Protein AF-A0A7S2VZH7-F1 (afdb_monomer_lite)

Secondary structure (DSSP, 8-state):
----------SSS-S-----TTTTHHHHTT----TTSTTT----S------SS----TTEEEE-TTS-HHHHHHHHHTTS--EEEEEEE-TTS-EEEEEEEGGGG----EEEEE-SEEEET--EE--TTEEEEE-SSSGGGEEEES-SSSEEB--S-TT-EETTEE-B-TT--S-EEEEEEE--SEEEB---TT--EEEEEESSEEE-SSTT-BB---EEEEEEESS-EE-TTBSEEEEEEEEE---S------SSEEEEES-BS---TTTT--STT--EEEEES--SEE-PPPEEEEPP-SSTTSPP-EEEE-PPPEE-------S-------------------

Foldseek 3Di:
DDDDDDDPDDPPPPPDDDDPPPPVVVVVVPPPDDPVCVVPPDPPDPPPPADFVHPDDPQEAEDEQPDDLVVLQVSCVVQAFDWDWDWDQDPVRDTDIWTDGPLLPDPRAHEYEYEFDEREAADDEFAANYEYEYQAPAQDRYEYDHYQAHYEHAARGQCDQDPNFGGAQASAAHYEYERHEYAHQEHYQQHAPHYEYERYEYCEEYENHHRQHAYADDEYECYEHQYYYACRNHQEYEYENYEDNDPDQDQRAYHAYYEYYLYHPDHPNQRNDPDVPGYHYHYHNDDQKDFDDWDKHWDDDPDPPDDTGIDTDGADMDGDDPDPPDDDDDDDDDDPPPPDPDPDGD

Radius of gyration: 23.12 Å; chains: 1; bounding box: 67×58×71 Å

Organism: NCBI:txid49252

Sequence (346 aa):
MTIIVSRIEVFIIYFCWIPLFSLLLRHVRSMILEEDEIGKMKSVVPVIEEPNPPIWPDNVLLFRPDDEPKDILERIKVTEDEKYEYRDIDHNNEMKWGYNSNRHFTKDRYALLFAPGEYDGLDFEVGYYVQLSGLGVRADDVVFTAHSRGPFVEALNKREVVGGRPGLSLDTFWRIAENFKTEADEFLWAVSQAAPLRRVHVAKDLILHDAGAFASGGVLANAIVEGNVQFGSQQQYLSRNVNFLQKKKGIFLGAWSNVFVGCINNPNPSDGIIIAGGPSVTIDSSPQMVVEKPFVVLKEQILASDPTKFELHVPKPRIKNNKKENGNDSTTTTSTTATNSTIGPD

pLDDT: mean 76.78, std 24.43, range [22.69, 98.81]

Structure (mmCIF, N/CA/C/O backbone):
data_AF-A0A7S2VZH7-F1
#
_entry.id   AF-A0A7S2VZH7-F1
#
loop_
_atom_site.group_PDB
_atom_site.id
_atom_site.type_symbol
_atom_site.label_atom_id
_atom_site.label_alt_id
_atom_site.label_comp_id
_atom_site.label_asym_id
_atom_site.label_entity_id
_atom_site.label_seq_id
_atom_site.pdbx_PDB_ins_code
_atom_site.Cartn_x
_atom_site.Cartn_y
_atom_site.Cartn_z
_atom_site.occupancy
_atom_site.B_iso_or_equiv
_atom_site.auth_seq_id
_atom_site.auth_comp_id
_atom_site.auth_asym_id
_atom_site.auth_atom_id
_atom_site.pdbx_PDB_model_num
ATOM 1 N N . MET A 1 1 ? 14.021 -16.762 45.595 1.00 31.23 1 MET A N 1
ATOM 2 C CA . MET A 1 1 ? 14.873 -16.235 44.513 1.00 31.23 1 MET A CA 1
ATOM 3 C C . MET A 1 1 ? 13.953 -15.918 43.352 1.00 31.23 1 MET A C 1
ATOM 5 O O . MET A 1 1 ? 13.414 -16.822 42.732 1.00 31.23 1 MET A O 1
ATOM 9 N N . THR A 1 2 ? 13.639 -14.637 43.222 1.00 23.58 2 THR A N 1
ATOM 10 C CA . THR A 1 2 ? 12.669 -14.046 42.299 1.00 23.58 2 THR A CA 1
ATOM 11 C C . THR A 1 2 ? 13.141 -14.221 40.856 1.00 23.58 2 THR A C 1
ATOM 13 O O . THR A 1 2 ? 14.253 -13.805 40.545 1.00 23.58 2 THR A O 1
ATOM 16 N N . ILE A 1 3 ? 12.319 -14.805 39.981 1.00 25.30 3 ILE A N 1
ATOM 17 C CA . ILE A 1 3 ? 12.493 -14.689 38.527 1.00 25.30 3 ILE A CA 1
ATOM 18 C C . ILE A 1 3 ? 11.349 -13.818 38.022 1.00 25.30 3 ILE A C 1
ATOM 20 O O . ILE A 1 3 ? 10.175 -14.158 38.136 1.00 25.30 3 ILE A O 1
ATOM 24 N N . ILE A 1 4 ? 11.751 -12.637 37.574 1.00 25.16 4 ILE A N 1
ATOM 25 C CA . ILE A 1 4 ? 10.929 -11.542 37.085 1.00 25.16 4 ILE A CA 1
ATOM 26 C C . ILE A 1 4 ? 10.405 -11.880 35.686 1.00 25.16 4 ILE A C 1
ATOM 28 O O . ILE A 1 4 ? 11.143 -12.352 34.824 1.00 25.16 4 ILE A O 1
ATOM 32 N N . VAL A 1 5 ? 9.119 -11.594 35.498 1.00 33.91 5 VAL A N 1
ATOM 33 C CA . VAL A 1 5 ? 8.388 -11.520 34.231 1.00 33.91 5 VAL A CA 1
ATOM 34 C C . VAL A 1 5 ? 9.047 -10.492 33.308 1.00 33.91 5 VAL A C 1
ATOM 36 O O . VAL A 1 5 ? 9.158 -9.331 33.689 1.00 33.91 5 VAL A O 1
ATOM 39 N N . SER A 1 6 ? 9.417 -10.870 32.081 1.00 24.19 6 SER A N 1
ATOM 40 C CA . SER A 1 6 ? 9.448 -9.922 30.959 1.00 24.19 6 SER A CA 1
ATOM 41 C C . SER A 1 6 ? 9.485 -10.639 29.606 1.00 24.19 6 SER A C 1
ATOM 43 O O . SER A 1 6 ? 10.259 -11.582 29.451 1.00 24.19 6 SER A O 1
ATOM 45 N N . ARG A 1 7 ? 8.741 -10.072 28.643 1.00 29.09 7 ARG A N 1
ATOM 46 C CA . ARG A 1 7 ? 8.862 -10.188 27.174 1.00 29.09 7 ARG A CA 1
ATOM 47 C C . ARG A 1 7 ? 7.964 -11.202 26.462 1.00 29.09 7 ARG A C 1
ATOM 49 O O . ARG A 1 7 ? 8.390 -12.272 26.048 1.00 29.09 7 ARG A O 1
ATOM 56 N N . ILE A 1 8 ? 6.739 -10.747 26.198 1.00 28.94 8 ILE A N 1
ATOM 57 C CA . ILE A 1 8 ? 6.132 -10.908 24.874 1.00 28.94 8 ILE A CA 1
ATOM 58 C C . ILE A 1 8 ? 6.890 -9.936 23.964 1.00 28.94 8 ILE A C 1
ATOM 60 O O . ILE A 1 8 ? 6.729 -8.720 24.060 1.00 28.94 8 ILE A O 1
ATOM 64 N N . GLU A 1 9 ? 7.807 -10.468 23.162 1.00 27.59 9 GLU A N 1
ATOM 65 C CA . GLU A 1 9 ? 8.330 -9.747 22.009 1.00 27.59 9 GLU A CA 1
ATOM 66 C C . GLU A 1 9 ? 7.235 -9.715 20.943 1.00 27.59 9 GLU A C 1
ATOM 68 O O . GLU A 1 9 ? 6.578 -10.714 20.653 1.00 27.59 9 GLU A O 1
ATOM 73 N N . VAL A 1 10 ? 7.023 -8.514 20.422 1.00 31.03 10 VAL A N 1
ATOM 74 C CA . VAL A 1 10 ? 6.141 -8.154 19.318 1.00 31.03 10 VAL A CA 1
ATOM 75 C C . VAL A 1 10 ? 6.131 -9.250 18.244 1.00 31.03 10 VAL A C 1
ATOM 77 O O . VAL A 1 10 ? 7.118 -9.468 17.544 1.00 31.03 10 VAL A O 1
ATOM 80 N N . PHE A 1 11 ? 4.989 -9.924 18.085 1.00 28.95 11 PHE A N 1
ATOM 81 C CA . PHE A 1 11 ? 4.718 -10.883 17.006 1.00 28.95 11 PHE A CA 1
ATOM 82 C C . PHE A 1 11 ? 4.441 -10.147 15.681 1.00 28.95 11 PHE A C 1
ATOM 84 O O . PHE A 1 11 ? 3.443 -10.365 15.002 1.00 28.95 11 PHE A O 1
ATOM 91 N N . ILE A 1 12 ? 5.331 -9.227 15.317 1.00 39.91 12 ILE A N 1
ATOM 92 C CA . ILE A 1 12 ? 5.342 -8.507 14.048 1.00 39.91 12 ILE A CA 1
ATOM 93 C C . ILE A 1 12 ? 6.816 -8.447 13.619 1.00 39.91 12 ILE A C 1
ATOM 95 O O . ILE A 1 12 ? 7.668 -7.959 14.353 1.00 39.91 12 ILE A O 1
ATOM 99 N N . ILE A 1 13 ? 7.109 -8.989 12.431 1.00 36.81 13 ILE A N 1
ATOM 100 C CA . ILE A 1 13 ? 8.449 -9.169 11.824 1.00 36.81 13 ILE A CA 1
ATOM 101 C C . ILE A 1 13 ? 9.334 -10.276 12.450 1.00 36.81 13 ILE A C 1
ATOM 103 O O . ILE A 1 13 ? 10.492 -10.042 12.773 1.00 36.81 13 ILE A O 1
ATOM 107 N N . TYR A 1 14 ? 8.843 -11.520 12.545 1.00 30.22 14 TYR A N 1
ATOM 108 C CA . TYR A 1 14 ? 9.711 -12.689 12.827 1.00 30.22 14 TYR A CA 1
ATOM 109 C C . TYR A 1 14 ? 9.724 -13.792 11.757 1.00 30.22 14 TYR A C 1
ATOM 111 O O . TYR A 1 14 ? 10.382 -14.815 11.928 1.00 30.22 14 TYR A O 1
ATOM 119 N N . PHE A 1 15 ? 9.090 -13.587 10.601 1.00 32.56 15 PHE A N 1
ATOM 120 C CA . PHE A 1 15 ? 9.199 -14.517 9.469 1.00 32.56 15 PHE A CA 1
ATOM 121 C C . PHE A 1 15 ? 10.054 -13.928 8.350 1.00 32.56 15 PHE A C 1
ATOM 123 O O . PHE A 1 15 ? 9.526 -13.520 7.323 1.00 32.56 15 PHE A O 1
ATOM 130 N N . CYS A 1 16 ? 11.368 -13.856 8.582 1.00 35.56 16 CYS A N 1
ATOM 131 C CA . CYS A 1 16 ? 12.410 -13.916 7.549 1.00 35.56 16 CYS A CA 1
ATOM 132 C C . CYS A 1 16 ? 13.797 -13.761 8.200 1.00 35.56 16 CYS A C 1
ATOM 134 O O . CYS A 1 16 ? 14.216 -12.629 8.404 1.00 35.56 16 CYS A O 1
ATOM 136 N N . TRP A 1 17 ? 14.498 -14.869 8.508 1.00 33.06 17 TRP A N 1
ATOM 137 C CA . TRP A 1 17 ? 15.929 -15.091 8.191 1.00 33.06 17 TRP A CA 1
ATOM 138 C C . TRP A 1 17 ? 16.502 -16.430 8.740 1.00 33.06 17 TRP A C 1
ATOM 140 O O . TRP A 1 17 ? 16.346 -16.750 9.913 1.00 33.06 17 TRP A O 1
ATOM 150 N N . ILE A 1 18 ? 17.257 -17.113 7.855 1.00 31.61 18 ILE A N 1
ATOM 151 C CA . ILE A 1 18 ? 18.412 -18.035 8.048 1.00 31.61 18 ILE A CA 1
ATOM 152 C C . ILE A 1 18 ? 18.181 -19.557 8.296 1.00 31.61 18 ILE A C 1
ATOM 154 O O . ILE A 1 18 ? 17.258 -19.961 9.001 1.00 31.61 18 ILE A O 1
ATOM 158 N N . PRO A 1 19 ? 19.005 -20.446 7.672 1.00 36.72 19 PRO A N 1
ATOM 159 C CA . PRO A 1 19 ? 18.691 -21.849 7.446 1.00 36.72 19 PRO A CA 1
ATOM 160 C C . PRO A 1 19 ? 19.093 -22.722 8.638 1.00 36.72 19 PRO A C 1
ATOM 162 O O . PRO A 1 19 ? 20.253 -23.081 8.815 1.00 36.72 19 PRO A O 1
ATOM 165 N N . LEU A 1 20 ? 18.098 -23.154 9.408 1.00 27.92 20 LEU A N 1
ATOM 166 C CA . LEU A 1 20 ? 18.200 -24.314 10.300 1.00 27.92 20 LEU A CA 1
ATOM 167 C C . LEU A 1 20 ? 17.108 -25.342 9.962 1.00 27.92 20 LEU A C 1
ATOM 169 O O . LEU A 1 20 ? 16.422 -25.902 10.816 1.00 27.92 20 LEU A O 1
ATOM 173 N N . PHE A 1 21 ? 16.934 -25.584 8.662 1.00 30.94 21 PHE A N 1
ATOM 174 C CA . PHE A 1 21 ? 15.852 -26.392 8.096 1.00 30.94 21 PHE A CA 1
ATOM 175 C C . PHE A 1 21 ? 16.009 -27.915 8.308 1.00 30.94 21 PHE A C 1
ATOM 177 O O . PHE A 1 21 ? 15.289 -28.696 7.698 1.00 30.94 21 PHE A O 1
ATOM 184 N N . SER A 1 22 ? 16.911 -28.376 9.184 1.00 31.58 22 SER A N 1
ATOM 185 C CA . SER A 1 22 ? 17.095 -29.808 9.483 1.00 31.58 22 SER A CA 1
ATOM 186 C C . SER A 1 22 ? 16.615 -30.240 10.875 1.00 31.58 22 SER A C 1
ATOM 188 O O . SER A 1 22 ? 16.363 -31.430 11.069 1.00 31.58 22 SER A O 1
ATOM 190 N N . LEU A 1 23 ? 16.396 -29.317 11.824 1.00 27.06 23 LEU A N 1
ATOM 191 C CA . LEU A 1 23 ? 15.823 -29.661 13.138 1.00 27.06 23 LEU A CA 1
ATOM 192 C C . LEU A 1 23 ? 14.306 -29.442 13.218 1.00 27.06 23 LEU A C 1
ATOM 194 O O . LEU A 1 23 ? 13.620 -30.221 13.880 1.00 27.06 23 LEU A O 1
ATOM 198 N N . LEU A 1 24 ? 13.757 -28.468 12.483 1.00 29.02 24 LEU A N 1
ATOM 199 C CA . LEU A 1 24 ? 12.309 -28.220 12.462 1.00 29.02 24 LEU A CA 1
ATOM 200 C C . LEU A 1 24 ? 11.543 -29.303 11.675 1.00 29.02 24 LEU A C 1
ATOM 202 O O . LEU A 1 24 ? 10.422 -29.663 12.023 1.00 29.02 24 LEU A O 1
ATOM 206 N N . LEU A 1 25 ? 12.188 -29.930 10.685 1.00 30.83 25 LEU A N 1
ATOM 207 C CA . LEU A 1 25 ? 11.629 -31.064 9.937 1.00 30.83 25 LEU A CA 1
ATOM 208 C C . LEU A 1 25 ? 11.564 -32.372 10.744 1.00 30.83 25 LEU A C 1
ATOM 210 O O . LEU A 1 25 ? 10.847 -33.285 10.342 1.00 30.83 25 LEU A O 1
ATOM 214 N N . ARG A 1 26 ? 12.231 -32.466 11.905 1.00 30.47 26 ARG A N 1
ATOM 215 C CA . ARG A 1 26 ? 12.003 -33.571 12.857 1.00 30.47 26 ARG A CA 1
ATOM 216 C C . ARG A 1 26 ? 10.794 -33.346 13.770 1.00 30.47 26 ARG A C 1
ATOM 218 O O . ARG A 1 26 ? 10.302 -34.325 14.311 1.00 30.47 26 ARG A O 1
ATOM 225 N N . HIS A 1 27 ? 10.287 -32.116 13.884 1.00 32.25 27 HIS A N 1
ATOM 226 C CA . HIS A 1 27 ? 9.065 -31.804 14.642 1.00 32.25 27 HIS A CA 1
ATOM 227 C C . HIS A 1 27 ? 7.816 -31.658 13.761 1.00 32.25 27 HIS A C 1
ATOM 229 O O . HIS A 1 27 ? 6.710 -31.879 14.233 1.00 32.25 27 HIS A O 1
ATOM 235 N N . VAL A 1 28 ? 7.967 -31.371 12.465 1.00 32.97 28 VAL A N 1
ATOM 236 C CA . VAL A 1 28 ? 6.822 -31.330 11.532 1.00 32.97 28 VAL A CA 1
ATOM 237 C C . VAL A 1 28 ? 6.457 -32.728 11.002 1.00 32.97 28 VAL A C 1
ATOM 239 O O . VAL A 1 28 ? 5.337 -32.956 10.557 1.00 32.97 28 VAL A O 1
ATOM 242 N N . ARG A 1 29 ? 7.350 -33.721 11.128 1.00 31.34 29 ARG A N 1
ATOM 243 C CA . ARG A 1 29 ? 7.071 -35.117 10.738 1.00 31.34 29 ARG A CA 1
ATOM 244 C C . ARG A 1 29 ? 6.317 -35.940 11.791 1.00 31.34 29 ARG A C 1
ATOM 246 O O . ARG A 1 29 ? 5.981 -37.083 11.507 1.00 31.34 29 ARG A O 1
ATOM 253 N N . SER A 1 30 ? 6.041 -35.377 12.970 1.00 31.36 30 SER A N 1
ATOM 254 C CA . SER A 1 30 ? 5.201 -36.008 13.998 1.00 31.36 30 SER A CA 1
ATOM 255 C C . SER A 1 30 ? 3.779 -35.440 14.057 1.00 31.36 30 SER A C 1
ATOM 257 O O . SER A 1 30 ? 3.024 -35.837 14.930 1.00 31.36 30 SER A O 1
ATOM 259 N N . MET A 1 31 ? 3.390 -34.539 13.147 1.00 36.00 31 MET A N 1
ATOM 260 C CA . MET A 1 31 ? 2.017 -34.013 13.035 1.00 36.00 31 MET A CA 1
ATOM 261 C C . MET A 1 31 ? 1.192 -34.739 11.959 1.00 36.00 31 MET A C 1
ATOM 263 O O . MET A 1 31 ? 0.369 -34.148 11.270 1.00 36.00 31 MET A O 1
ATOM 267 N N . ILE A 1 32 ? 1.410 -36.046 11.832 1.00 39.56 32 ILE A N 1
ATOM 268 C CA . ILE A 1 32 ? 0.382 -36.985 11.377 1.00 39.56 32 ILE A CA 1
ATOM 269 C C . ILE A 1 32 ? 0.068 -37.824 12.614 1.00 39.56 32 ILE A C 1
ATOM 271 O O . ILE A 1 32 ? 0.556 -38.939 12.766 1.00 39.56 32 ILE A O 1
ATOM 275 N N . LEU A 1 33 ? -0.623 -37.206 13.570 1.00 34.38 33 LEU A N 1
ATOM 276 C CA . LEU A 1 33 ? -1.267 -37.933 14.654 1.00 34.38 33 LEU A CA 1
ATOM 277 C C . LEU A 1 33 ? -2.704 -38.168 14.211 1.00 34.38 33 LEU A C 1
ATOM 279 O O . LEU A 1 33 ? -3.377 -37.242 13.760 1.00 34.38 33 LEU A O 1
ATOM 283 N N . GLU A 1 34 ? -3.111 -39.429 14.282 1.00 40.72 34 GLU A N 1
ATOM 284 C CA . GLU A 1 34 ? -4.483 -39.878 14.081 1.00 40.72 34 GLU A CA 1
ATOM 285 C C . GLU A 1 34 ? -5.438 -39.043 14.951 1.00 40.72 34 GLU A C 1
ATOM 287 O O . GLU A 1 34 ? -5.083 -38.621 16.057 1.00 40.72 34 GLU A O 1
ATOM 292 N N . GLU A 1 35 ? -6.642 -38.784 14.433 1.00 44.50 35 GLU A N 1
ATOM 293 C CA . GLU A 1 35 ? -7.649 -37.859 14.982 1.00 44.50 35 GLU A CA 1
ATOM 294 C C . GLU A 1 35 ? -8.043 -38.114 16.458 1.00 44.50 35 GLU A C 1
ATOM 296 O O . GLU A 1 35 ? -8.665 -37.252 17.079 1.00 44.50 35 GLU A O 1
ATOM 301 N N . ASP A 1 36 ? -7.618 -39.224 17.068 1.00 40.72 36 ASP A N 1
ATOM 302 C CA . ASP A 1 36 ? -7.949 -39.615 18.444 1.00 40.72 36 ASP A CA 1
ATOM 303 C C . ASP A 1 36 ? -7.061 -38.991 19.549 1.00 40.72 36 ASP A C 1
ATOM 305 O O . ASP A 1 36 ? -7.463 -38.962 20.716 1.00 40.72 36 ASP A O 1
ATOM 309 N N . GLU A 1 37 ? -5.881 -38.439 19.236 1.00 40.53 37 GLU A N 1
ATOM 310 C CA . GLU A 1 37 ? -4.967 -37.869 20.257 1.00 40.53 37 GLU A CA 1
ATOM 311 C C . GLU A 1 37 ? -5.171 -36.356 20.505 1.00 40.53 37 GLU A C 1
ATOM 313 O O . GLU A 1 37 ? -4.805 -35.828 21.560 1.00 40.53 37 GLU A O 1
ATOM 318 N N . ILE A 1 38 ? -5.831 -35.641 19.584 1.00 45.06 38 ILE A N 1
ATOM 319 C CA . ILE A 1 38 ? -6.056 -34.183 19.679 1.00 45.06 38 ILE A CA 1
ATOM 320 C C . ILE A 1 38 ? -7.049 -33.834 20.804 1.00 45.06 38 ILE A C 1
ATOM 322 O O . ILE A 1 38 ? -6.942 -32.777 21.426 1.00 45.06 38 ILE A O 1
ATOM 326 N N . GLY A 1 39 ? -7.957 -34.750 21.157 1.00 37.72 39 GLY A N 1
ATOM 327 C CA . GLY A 1 39 ? -8.920 -34.554 22.247 1.00 37.72 39 GLY A CA 1
ATOM 328 C C . GLY A 1 39 ? -8.313 -34.528 23.659 1.00 37.72 39 GLY A C 1
ATOM 329 O O . GLY A 1 39 ? -9.009 -34.166 24.610 1.00 37.72 39 GLY A O 1
ATOM 330 N N . LYS A 1 40 ? -7.034 -34.905 23.829 1.00 39.81 40 LYS A N 1
ATOM 331 C CA . LYS A 1 40 ? -6.393 -35.062 25.152 1.00 39.81 40 LYS A CA 1
ATOM 332 C C . LYS A 1 40 ? -5.332 -34.015 25.490 1.00 39.81 40 LYS A C 1
ATOM 334 O O . LYS A 1 40 ? -5.007 -33.869 26.669 1.00 39.81 40 LYS A O 1
ATOM 339 N N . MET A 1 41 ? -4.828 -33.243 24.527 1.00 40.91 41 MET A N 1
ATOM 340 C CA . MET A 1 41 ? -3.897 -32.147 24.822 1.00 40.91 41 MET A CA 1
ATOM 341 C C . MET A 1 41 ? -4.659 -30.896 25.269 1.00 40.91 41 MET A C 1
ATOM 343 O O . MET A 1 41 ? -4.836 -29.939 24.521 1.00 40.91 41 MET A O 1
ATOM 347 N N . LYS A 1 42 ? -5.102 -30.880 26.531 1.00 49.12 42 LYS A N 1
ATOM 348 C CA . LYS A 1 42 ? -5.431 -29.612 27.190 1.00 49.12 42 LYS A CA 1
ATOM 349 C C . LYS A 1 42 ? -4.145 -28.795 27.295 1.00 49.12 42 LYS A C 1
ATOM 351 O O . LYS A 1 42 ? -3.182 -29.247 27.909 1.00 49.12 42 LYS A O 1
ATOM 356 N N . SER A 1 43 ? -4.144 -27.605 26.699 1.00 48.97 43 SER A N 1
ATOM 357 C CA . SER A 1 43 ? -3.124 -26.578 26.922 1.00 48.97 43 SER A CA 1
ATOM 358 C C . SER A 1 43 ? -2.828 -26.460 28.422 1.00 48.97 43 SER A C 1
ATOM 360 O O . SER A 1 43 ? -3.698 -26.071 29.197 1.00 48.97 43 SER A O 1
ATOM 362 N N . VAL A 1 44 ? -1.607 -26.820 28.831 1.00 49.97 44 VAL A N 1
ATOM 363 C CA . VAL A 1 44 ? -1.105 -26.659 30.213 1.00 49.97 44 VAL A CA 1
ATOM 364 C C . VAL A 1 44 ? -0.619 -25.220 30.451 1.00 49.97 44 VAL A C 1
ATOM 366 O O . VAL A 1 44 ? -0.235 -24.855 31.559 1.00 49.97 44 VAL A O 1
ATOM 369 N N . VAL A 1 45 ? -0.660 -24.368 29.421 1.00 51.97 45 VAL A N 1
ATOM 370 C CA . VAL A 1 45 ? -0.406 -22.936 29.566 1.00 51.97 45 VAL A CA 1
ATOM 371 C C . VAL A 1 45 ? -1.685 -22.296 30.112 1.00 51.97 45 VAL A C 1
ATOM 373 O O . VAL A 1 45 ? -2.741 -22.465 29.491 1.00 51.97 45 VAL A O 1
ATOM 376 N N . PRO A 1 46 ? -1.637 -21.596 31.262 1.00 52.56 46 PRO A N 1
ATOM 377 C CA . PRO A 1 46 ? -2.780 -20.826 31.722 1.00 52.56 46 PRO A CA 1
ATOM 378 C C . PRO A 1 46 ? -3.159 -19.835 30.622 1.00 52.56 46 PRO A C 1
ATOM 380 O O . PRO A 1 46 ? -2.297 -19.121 30.110 1.00 52.56 46 PRO A O 1
ATOM 383 N N . VAL A 1 47 ? -4.437 -19.811 30.246 1.00 57.81 47 VAL A N 1
ATOM 384 C CA . VAL A 1 47 ? -4.971 -18.763 29.375 1.00 57.81 47 VAL A CA 1
ATOM 385 C C . VAL A 1 47 ? -4.917 -17.479 30.193 1.00 57.81 47 VAL A C 1
ATOM 387 O O . VAL A 1 47 ? -5.783 -17.224 31.025 1.00 57.81 47 VAL A O 1
ATOM 390 N N . ILE A 1 48 ? -3.834 -16.725 30.039 1.00 60.56 48 ILE A N 1
ATOM 391 C CA . ILE A 1 48 ? -3.783 -15.351 30.515 1.00 60.56 48 ILE A CA 1
ATOM 392 C C . ILE A 1 48 ? -4.686 -14.589 29.551 1.00 60.56 48 ILE A C 1
ATOM 394 O O . ILE A 1 48 ? -4.384 -14.519 28.362 1.00 60.56 48 ILE A O 1
ATOM 398 N N . GLU A 1 49 ? -5.822 -14.093 30.038 1.00 76.94 49 GLU A N 1
ATOM 399 C CA . GLU A 1 49 ? -6.640 -13.177 29.248 1.00 76.94 49 GLU A CA 1
ATOM 400 C C . GLU A 1 49 ? -5.809 -11.920 28.977 1.00 76.94 49 GLU A C 1
ATOM 402 O O . GLU A 1 49 ? -5.454 -11.177 29.894 1.00 76.94 49 GLU A O 1
ATOM 407 N N . GLU A 1 50 ? -5.438 -11.717 27.715 1.00 80.94 50 GLU A N 1
ATOM 408 C CA . GLU A 1 50 ? -4.796 -10.482 27.284 1.00 80.94 50 GLU A CA 1
ATOM 409 C C . GLU A 1 50 ? -5.812 -9.329 27.362 1.00 80.94 50 GLU A C 1
ATOM 411 O O . GLU A 1 50 ? -6.994 -9.526 27.056 1.00 80.94 50 GLU A O 1
ATOM 416 N N . PRO A 1 51 ? -5.391 -8.121 27.778 1.00 88.69 51 PRO A N 1
ATOM 417 C CA . PRO A 1 51 ? -6.301 -6.989 27.871 1.00 88.69 51 PRO A CA 1
ATOM 418 C C . PRO A 1 51 ? -6.874 -6.644 26.490 1.00 88.69 51 PRO A C 1
ATOM 420 O O . PRO A 1 51 ? -6.161 -6.629 25.487 1.00 88.69 51 PRO A O 1
ATOM 423 N N . ASN A 1 52 ? -8.171 -6.337 26.449 1.00 88.94 52 ASN A N 1
ATOM 424 C CA . ASN A 1 52 ? -8.854 -5.846 25.258 1.00 88.94 52 ASN A CA 1
ATOM 425 C C . ASN A 1 52 ? -9.668 -4.588 25.625 1.00 88.94 52 ASN A C 1
ATOM 427 O O . ASN A 1 52 ? -10.724 -4.721 26.253 1.00 88.94 52 ASN A O 1
ATOM 431 N N . PRO A 1 53 ? -9.173 -3.380 25.301 1.00 90.25 53 PRO A N 1
ATOM 432 C CA . PRO A 1 53 ? -8.124 -3.106 24.317 1.00 90.25 53 PRO A CA 1
ATOM 433 C C . PRO A 1 53 ? -6.709 -3.484 24.799 1.00 90.25 53 PRO A C 1
ATOM 435 O O . PRO A 1 53 ? -6.445 -3.421 26.003 1.00 90.25 53 PRO A O 1
ATOM 438 N N . PRO A 1 54 ? -5.791 -3.854 23.885 1.00 89.56 54 PRO A N 1
ATOM 439 C CA . PRO A 1 54 ? -4.402 -4.108 24.244 1.00 89.56 54 PRO A CA 1
ATOM 440 C C . PRO A 1 54 ? -3.724 -2.860 24.809 1.00 89.56 54 PRO A C 1
ATOM 442 O O . PRO A 1 54 ? -4.025 -1.730 24.418 1.00 89.56 54 PRO A O 1
ATOM 445 N N . ILE A 1 55 ? -2.764 -3.072 25.709 1.00 89.88 55 ILE A N 1
ATOM 446 C CA . ILE A 1 55 ? -1.891 -2.004 26.199 1.00 89.88 55 ILE A CA 1
ATOM 447 C C . ILE A 1 55 ? -0.775 -1.829 25.172 1.00 89.88 55 ILE A C 1
ATOM 449 O O . ILE A 1 55 ? 0.222 -2.553 25.182 1.00 89.88 55 ILE A O 1
ATOM 453 N N . TRP A 1 56 ? -0.985 -0.898 24.249 1.00 90.44 56 TRP A N 1
ATOM 454 C CA . TRP A 1 56 ? -0.043 -0.613 23.180 1.00 90.44 56 TRP A CA 1
ATOM 455 C C . TRP A 1 56 ? 1.169 0.188 23.684 1.00 90.44 56 TRP A C 1
ATOM 457 O O . TRP A 1 56 ? 0.987 1.135 24.449 1.00 90.44 56 TRP A O 1
ATOM 467 N N . PRO A 1 57 ? 2.400 -0.164 23.273 1.00 94.69 57 PRO A N 1
ATOM 468 C CA . PRO A 1 57 ? 3.563 0.694 23.483 1.00 94.69 57 PRO A CA 1
ATOM 469 C C . PRO A 1 57 ? 3.492 1.954 22.601 1.00 94.69 57 PRO A C 1
ATOM 471 O O . PRO A 1 57 ? 2.798 1.965 21.585 1.00 94.69 57 PRO A O 1
ATOM 474 N N . ASP A 1 58 ? 4.261 2.991 22.948 1.00 95.81 58 ASP A N 1
ATOM 475 C CA . ASP A 1 58 ? 4.227 4.319 22.297 1.00 95.81 58 ASP A CA 1
ATOM 476 C C . ASP A 1 58 ? 4.505 4.300 20.784 1.00 95.81 58 ASP A C 1
ATOM 478 O O . ASP A 1 58 ? 4.149 5.222 20.055 1.00 95.81 58 ASP A O 1
ATOM 482 N N . ASN A 1 59 ? 5.156 3.247 20.294 1.00 96.25 59 ASN A N 1
ATOM 483 C CA . ASN A 1 59 ? 5.479 3.058 18.885 1.00 96.25 59 ASN A CA 1
ATOM 484 C C . ASN A 1 59 ? 4.349 2.399 18.066 1.00 96.25 59 ASN A C 1
ATOM 486 O O . ASN A 1 59 ? 4.515 2.156 16.869 1.00 96.25 59 ASN A O 1
ATOM 490 N N . VAL A 1 60 ? 3.202 2.117 18.688 1.00 97.69 60 VAL A N 1
ATOM 491 C CA . VAL A 1 60 ? 1.959 1.733 18.013 1.00 97.69 60 VAL A CA 1
ATOM 492 C C . VAL A 1 60 ? 1.034 2.946 17.998 1.00 97.69 60 VAL A C 1
ATOM 494 O O . VAL A 1 60 ? 0.454 3.340 19.008 1.00 97.69 60 VAL A O 1
ATOM 497 N N . LEU A 1 61 ? 0.903 3.553 16.825 1.00 97.88 61 LEU A N 1
ATOM 498 C CA . LEU A 1 61 ? 0.152 4.779 16.611 1.00 97.88 61 LEU A CA 1
ATOM 499 C C . LEU A 1 61 ? -1.231 4.429 16.066 1.00 97.88 61 LEU A C 1
ATOM 501 O O . LEU A 1 61 ? -1.361 4.034 14.911 1.00 97.88 61 LEU A O 1
ATOM 505 N N . LEU A 1 62 ? -2.258 4.565 16.905 1.00 96.81 62 LEU A N 1
ATOM 506 C CA . LEU A 1 62 ? -3.655 4.462 16.486 1.00 96.81 62 LEU A CA 1
ATOM 507 C C . LEU A 1 62 ? -4.164 5.831 16.023 1.00 96.81 62 LEU A C 1
ATOM 509 O O . LEU A 1 62 ? -4.001 6.820 16.746 1.00 96.81 62 LEU A O 1
ATOM 513 N N . PHE A 1 63 ? -4.786 5.851 14.849 1.00 97.69 63 PHE A N 1
ATOM 514 C CA . PHE A 1 63 ? -5.438 7.006 14.245 1.00 97.69 63 PHE A CA 1
ATOM 515 C C . PHE A 1 63 ? -6.918 6.712 14.025 1.00 97.69 63 PHE A C 1
ATOM 517 O O . PHE A 1 63 ? -7.287 5.594 13.649 1.00 97.69 63 PHE A O 1
ATOM 524 N N . ARG A 1 64 ? -7.765 7.714 14.224 1.00 96.06 64 ARG A N 1
ATOM 525 C CA . ARG A 1 64 ? -9.207 7.666 13.972 1.00 96.06 64 ARG A CA 1
ATOM 526 C C . ARG A 1 64 ? -9.597 8.691 12.900 1.00 96.06 64 ARG A C 1
ATOM 528 O O . ARG A 1 64 ? -8.858 9.649 12.707 1.00 96.06 64 ARG A O 1
ATOM 535 N N . PRO A 1 65 ? -10.707 8.489 12.173 1.00 95.31 65 PRO A N 1
ATOM 536 C CA . PRO A 1 65 ? -11.123 9.417 11.117 1.00 95.31 65 PRO A CA 1
ATOM 537 C C . PRO A 1 65 ? -11.500 10.817 11.627 1.00 95.31 65 PRO A C 1
ATOM 539 O O . PRO A 1 65 ? -11.556 11.753 10.841 1.00 95.31 65 PRO A O 1
ATOM 542 N N . ASP A 1 66 ? -11.770 10.971 12.926 1.00 94.62 66 ASP A N 1
ATOM 543 C CA . ASP A 1 66 ? -12.012 12.258 13.583 1.00 94.62 66 ASP A CA 1
ATOM 544 C C . ASP A 1 66 ? -10.729 12.966 14.056 1.00 94.62 66 ASP A C 1
ATOM 546 O O . ASP A 1 66 ? -10.808 14.107 14.511 1.00 94.62 66 ASP A O 1
ATOM 550 N N . ASP A 1 67 ? -9.556 12.330 13.935 1.00 96.38 67 ASP A N 1
ATOM 551 C CA . ASP A 1 67 ? -8.275 12.987 14.199 1.00 96.38 67 ASP A CA 1
ATOM 552 C C . ASP A 1 67 ? -7.977 14.029 13.106 1.00 96.38 67 ASP A C 1
ATOM 554 O O . ASP A 1 67 ? -8.141 13.779 11.910 1.00 96.38 67 ASP A O 1
ATOM 558 N N . GLU A 1 68 ? -7.461 15.194 13.503 1.00 97.00 68 GLU A N 1
ATOM 559 C CA . GLU A 1 68 ? -7.067 16.236 12.554 1.00 97.00 68 GLU A CA 1
ATOM 560 C C . GLU A 1 68 ? -5.917 15.745 11.646 1.00 97.00 68 GLU A C 1
ATOM 562 O O . GLU A 1 68 ? -4.879 15.303 12.154 1.00 97.00 68 GLU A O 1
ATOM 567 N N . PRO A 1 69 ? -6.013 15.877 10.305 1.00 96.38 69 PRO A N 1
ATOM 568 C CA . PRO A 1 69 ? -4.995 15.365 9.383 1.00 96.38 69 PRO A CA 1
ATOM 569 C C . PRO A 1 69 ? -3.570 15.853 9.673 1.00 96.38 69 PRO A C 1
ATOM 571 O O . PRO A 1 69 ? -2.600 15.115 9.498 1.00 96.38 69 PRO A O 1
ATOM 574 N N . LYS A 1 70 ? -3.422 17.094 10.154 1.00 96.88 70 LYS A N 1
ATOM 575 C CA . LYS A 1 70 ? -2.113 17.654 10.527 1.00 96.88 70 LYS A CA 1
ATOM 576 C C . LYS A 1 70 ? -1.487 16.922 11.711 1.00 96.88 70 LYS A C 1
ATOM 578 O O . LYS A 1 70 ? -0.290 16.652 11.671 1.00 96.88 70 LYS A O 1
ATOM 583 N N . ASP A 1 71 ? -2.291 16.563 12.705 1.00 97.69 71 ASP A N 1
ATOM 584 C CA . ASP A 1 71 ? -1.835 15.863 13.905 1.00 97.69 71 ASP A CA 1
ATOM 585 C C . ASP A 1 71 ? -1.445 14.419 13.565 1.00 97.69 71 ASP A C 1
ATOM 587 O O . ASP A 1 71 ? -0.447 13.896 14.070 1.00 97.69 71 ASP A O 1
ATOM 591 N N . ILE A 1 72 ? -2.188 13.782 12.649 1.00 98.25 72 ILE A N 1
ATOM 592 C CA . ILE A 1 72 ? -1.827 12.471 12.093 1.00 98.25 72 ILE A CA 1
ATOM 593 C C . ILE A 1 72 ? -0.444 12.547 11.433 1.00 98.25 72 ILE A C 1
ATOM 595 O O . ILE A 1 72 ? 0.450 11.771 11.778 1.00 98.25 72 ILE A O 1
ATOM 599 N N . LEU A 1 73 ? -0.243 13.500 10.517 1.00 97.56 73 LEU A N 1
ATOM 600 C CA . LEU A 1 73 ? 1.021 13.655 9.790 1.00 97.56 73 LEU A CA 1
ATOM 601 C C . LEU A 1 73 ? 2.193 13.993 10.721 1.00 97.56 73 LEU A C 1
ATOM 603 O O . LEU A 1 73 ? 3.282 13.444 10.551 1.00 97.56 73 LEU A O 1
ATOM 607 N N . GLU A 1 74 ? 1.983 14.841 11.730 1.00 98.12 74 GLU A N 1
ATOM 608 C CA . GLU A 1 74 ? 3.012 15.168 12.723 1.00 98.12 74 GLU A CA 1
ATOM 609 C C . GLU A 1 74 ? 3.456 13.923 13.505 1.00 98.12 74 GLU A C 1
ATOM 611 O O . GLU A 1 74 ? 4.655 13.678 13.661 1.00 98.12 74 GLU A O 1
ATOM 616 N N . ARG A 1 75 ? 2.506 13.076 13.920 1.00 98.06 75 ARG A N 1
ATOM 617 C CA . ARG A 1 75 ? 2.796 11.812 14.616 1.00 98.06 75 ARG A CA 1
ATOM 618 C C . ARG A 1 75 ? 3.482 10.786 13.713 1.00 98.06 75 ARG A C 1
ATOM 620 O O . ARG A 1 75 ? 4.358 10.062 14.182 1.00 98.06 75 ARG A O 1
ATOM 627 N N . ILE A 1 76 ? 3.119 10.718 12.431 1.00 98.38 76 ILE A N 1
ATOM 628 C CA . ILE A 1 76 ? 3.748 9.810 11.455 1.00 98.38 76 ILE A CA 1
ATOM 629 C C . ILE A 1 76 ? 5.168 10.256 11.109 1.00 98.38 76 ILE A C 1
ATOM 631 O O . ILE A 1 76 ? 6.009 9.404 10.815 1.00 98.38 76 ILE A O 1
ATOM 635 N N . LYS A 1 77 ? 5.476 11.557 11.195 1.00 97.25 77 LYS A N 1
ATOM 636 C CA . LYS A 1 77 ? 6.750 12.119 10.730 1.00 97.25 77 LYS A CA 1
ATOM 637 C C . LYS A 1 77 ? 7.981 11.438 11.324 1.00 97.25 77 LYS A C 1
ATOM 639 O O . LYS A 1 77 ? 8.988 11.281 10.638 1.00 97.25 77 LYS A O 1
ATOM 644 N N . VAL A 1 78 ? 7.901 10.991 12.579 1.00 95.56 78 VAL A N 1
ATOM 645 C CA . VAL A 1 78 ? 8.995 10.269 13.249 1.00 95.56 78 VAL A CA 1
ATOM 646 C C . VAL A 1 78 ? 9.2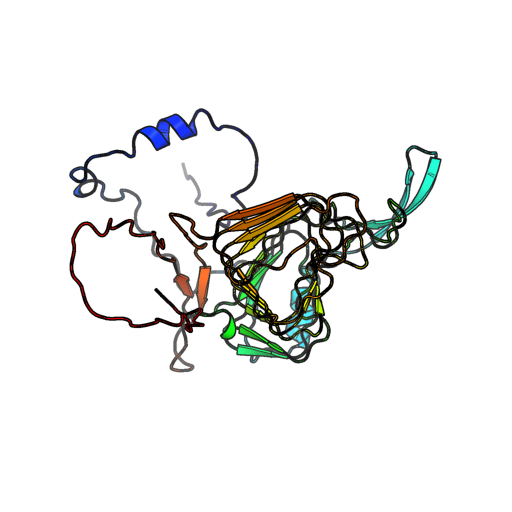93 8.909 12.611 1.00 95.56 78 VAL A C 1
ATOM 648 O O . VAL A 1 78 ? 10.383 8.382 12.799 1.00 95.56 78 VAL A O 1
ATOM 651 N N . THR A 1 79 ? 8.363 8.338 11.848 1.00 96.69 79 THR A N 1
ATOM 652 C CA . THR A 1 79 ? 8.464 7.003 11.237 1.00 96.69 79 THR A CA 1
ATOM 653 C C . THR A 1 79 ? 9.025 7.021 9.812 1.00 96.69 79 THR A C 1
ATOM 655 O O . THR A 1 79 ? 9.529 5.998 9.354 1.00 96.69 79 THR A O 1
ATOM 658 N N . GLU A 1 80 ? 9.022 8.179 9.146 1.00 95.44 80 GLU A N 1
ATOM 659 C CA . GLU A 1 80 ? 9.541 8.352 7.781 1.00 95.44 80 GLU A CA 1
ATOM 660 C C . GLU A 1 80 ? 11.064 8.183 7.706 1.00 95.44 80 GLU A C 1
ATOM 662 O O . GLU A 1 80 ? 11.775 8.381 8.695 1.00 95.44 80 GLU A O 1
ATOM 667 N N . ASP A 1 81 ? 11.589 7.837 6.531 1.00 91.81 81 ASP A N 1
ATOM 668 C CA . ASP A 1 81 ? 13.021 7.613 6.377 1.00 91.81 81 ASP A CA 1
ATOM 669 C C . ASP A 1 81 ? 13.761 8.955 6.389 1.00 91.81 81 ASP A C 1
ATOM 671 O O . ASP A 1 81 ? 13.639 9.771 5.478 1.00 91.81 81 ASP A O 1
ATOM 675 N N . GLU A 1 82 ? 14.559 9.198 7.435 1.00 87.25 82 GLU A N 1
ATOM 676 C CA . GLU A 1 82 ? 15.451 10.357 7.462 1.00 87.25 82 GLU A CA 1
ATOM 677 C C . GLU A 1 82 ? 16.461 10.214 6.320 1.00 87.25 82 GLU A C 1
ATOM 679 O O . GLU A 1 82 ? 17.167 9.203 6.239 1.00 87.25 82 GLU A O 1
ATOM 684 N N . LYS A 1 83 ? 16.514 11.217 5.437 1.00 84.62 83 LYS A N 1
ATOM 685 C CA . LYS A 1 83 ? 17.383 11.228 4.256 1.00 84.62 83 LYS A CA 1
ATOM 686 C C . LYS A 1 83 ? 18.535 12.177 4.506 1.00 84.62 83 LYS A C 1
ATOM 688 O O . LYS A 1 83 ? 18.319 13.369 4.718 1.00 84.62 83 LYS A O 1
ATOM 693 N N . TYR A 1 84 ? 19.754 11.665 4.435 1.00 78.00 84 TYR A N 1
ATOM 694 C CA . TYR A 1 84 ? 20.953 12.491 4.476 1.00 78.00 84 TYR A CA 1
ATOM 695 C C . TYR A 1 84 ? 21.697 12.410 3.150 1.00 78.00 84 TYR A C 1
ATOM 697 O O . TYR A 1 84 ? 21.703 11.380 2.471 1.00 78.00 84 TYR A O 1
ATOM 705 N N . GLU A 1 85 ? 22.325 13.522 2.777 1.00 78.81 85 GLU A N 1
ATOM 706 C CA . GLU A 1 85 ? 23.227 13.550 1.635 1.00 78.81 85 GLU A CA 1
ATOM 707 C C . GLU A 1 85 ? 24.548 12.885 2.011 1.00 78.81 85 GLU A C 1
ATOM 709 O O . GLU A 1 85 ? 25.155 13.221 3.030 1.00 78.81 85 GLU A O 1
ATOM 714 N N . TYR A 1 86 ? 25.022 11.976 1.166 1.00 73.62 86 TYR A N 1
ATOM 715 C CA . TYR A 1 86 ? 26.364 11.423 1.290 1.00 73.62 86 TYR A CA 1
ATOM 716 C C . TYR A 1 86 ? 27.218 11.761 0.071 1.00 73.62 86 TYR A C 1
ATOM 718 O O . TYR A 1 86 ? 26.711 11.963 -1.037 1.00 73.62 86 TYR A O 1
ATOM 726 N N . ARG A 1 87 ? 28.530 11.824 0.311 1.00 73.06 87 ARG A N 1
ATOM 727 C CA . ARG A 1 87 ? 29.582 11.907 -0.703 1.00 73.06 87 ARG A CA 1
ATOM 728 C C . ARG A 1 87 ? 30.456 10.685 -0.520 1.00 73.06 87 ARG A C 1
ATOM 730 O O . ARG A 1 87 ? 31.006 10.522 0.567 1.00 73.06 87 ARG A O 1
ATOM 737 N N . ASP A 1 88 ? 30.568 9.854 -1.540 1.00 70.31 88 ASP A N 1
ATOM 738 C CA . ASP A 1 88 ? 31.433 8.678 -1.486 1.00 70.31 88 ASP A CA 1
ATOM 739 C C . ASP A 1 88 ? 32.261 8.558 -2.762 1.00 70.31 88 ASP A C 1
ATOM 741 O O . ASP A 1 88 ? 31.884 9.097 -3.801 1.00 70.31 88 ASP A O 1
ATOM 745 N N . ILE A 1 89 ? 33.403 7.887 -2.674 1.00 74.25 89 ILE A N 1
ATOM 746 C CA . ILE A 1 89 ? 34.246 7.568 -3.822 1.00 74.25 89 ILE A CA 1
ATOM 747 C C . ILE A 1 89 ? 33.995 6.106 -4.160 1.00 74.25 89 ILE A C 1
ATOM 749 O O . ILE A 1 89 ? 34.230 5.222 -3.338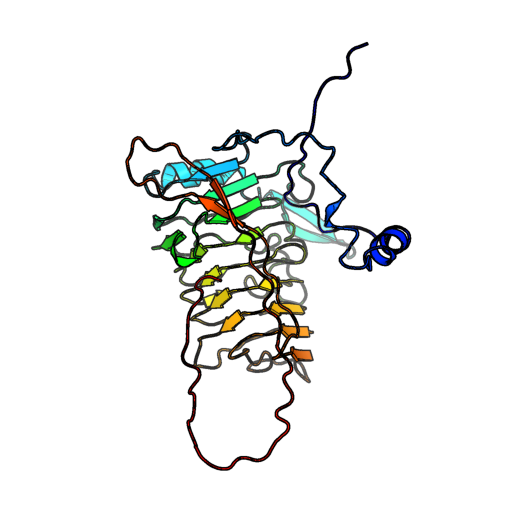 1.00 74.25 89 ILE A O 1
ATOM 753 N N . ASP A 1 90 ? 33.505 5.842 -5.366 1.00 72.31 90 ASP A N 1
ATOM 754 C CA . ASP A 1 90 ? 33.257 4.469 -5.778 1.00 72.31 90 ASP A CA 1
ATOM 755 C C . ASP A 1 90 ? 34.556 3.708 -6.108 1.00 72.31 90 ASP A C 1
ATOM 757 O O . ASP A 1 90 ? 35.666 4.242 -6.100 1.00 72.31 90 ASP A O 1
ATOM 761 N N . HIS A 1 91 ? 34.420 2.421 -6.428 1.00 75.56 91 HIS A N 1
ATOM 762 C CA . HIS A 1 91 ? 35.538 1.536 -6.770 1.00 75.56 91 HIS A CA 1
ATOM 763 C C . HIS A 1 91 ? 36.347 1.995 -8.003 1.00 75.56 91 HIS A C 1
ATOM 765 O O . HIS A 1 91 ? 37.456 1.506 -8.209 1.00 75.56 91 HIS A O 1
ATOM 771 N N . ASN A 1 92 ? 35.807 2.921 -8.806 1.00 80.00 92 ASN A N 1
ATOM 772 C CA . ASN A 1 92 ? 36.456 3.517 -9.975 1.00 80.00 92 ASN A CA 1
ATOM 773 C C . ASN A 1 92 ? 37.089 4.884 -9.664 1.00 80.00 92 ASN A C 1
ATOM 775 O O . ASN A 1 92 ? 37.604 5.545 -10.565 1.00 80.00 92 ASN A O 1
ATOM 779 N N . ASN A 1 93 ? 37.100 5.288 -8.393 1.00 79.00 93 ASN A N 1
ATOM 780 C CA . ASN A 1 93 ? 37.622 6.561 -7.917 1.00 79.00 93 ASN A CA 1
ATOM 781 C C . ASN A 1 93 ? 36.803 7.785 -8.385 1.00 79.00 93 ASN A C 1
ATOM 783 O O . ASN A 1 93 ? 37.339 8.894 -8.487 1.00 79.00 93 ASN A O 1
ATOM 787 N N . GLU A 1 94 ? 35.507 7.593 -8.650 1.00 77.88 94 GLU A N 1
ATOM 788 C CA . GLU A 1 94 ? 34.571 8.657 -9.015 1.00 77.88 94 GLU A CA 1
ATOM 789 C C . GLU A 1 94 ? 33.756 9.120 -7.801 1.00 77.88 94 GLU A C 1
ATOM 791 O O . GLU A 1 94 ? 33.275 8.319 -7.001 1.00 77.88 94 GLU A O 1
ATOM 796 N N . MET A 1 95 ? 33.584 10.439 -7.668 1.00 71.31 95 MET A N 1
ATOM 797 C CA . MET A 1 95 ? 32.753 11.026 -6.615 1.00 71.31 95 MET A CA 1
ATOM 798 C C . MET A 1 95 ? 31.267 10.799 -6.906 1.00 71.31 95 MET A C 1
ATOM 800 O O . MET A 1 95 ? 30.724 11.347 -7.869 1.00 71.31 95 MET A O 1
ATOM 804 N N . LYS A 1 96 ? 30.596 10.068 -6.020 1.00 69.00 96 LYS A N 1
ATOM 805 C CA . LYS A 1 96 ? 29.152 9.845 -6.016 1.00 69.00 96 LYS A CA 1
ATOM 806 C C . LYS A 1 96 ? 28.452 10.659 -4.941 1.00 69.00 96 LYS A C 1
ATOM 808 O O . LYS A 1 96 ? 28.981 10.911 -3.860 1.00 69.00 96 LYS A O 1
ATOM 813 N N . TRP A 1 97 ? 27.222 11.033 -5.271 1.00 64.81 97 TRP A N 1
ATOM 814 C CA . TRP A 1 97 ? 26.327 11.807 -4.427 1.00 64.81 97 TRP A CA 1
ATOM 815 C C . TRP A 1 97 ? 24.980 11.115 -4.392 1.00 64.81 97 TRP A C 1
ATOM 817 O O . TRP A 1 97 ? 24.423 10.797 -5.442 1.00 64.81 97 TRP A O 1
ATOM 827 N N . GLY A 1 98 ? 24.446 10.906 -3.199 1.00 68.31 98 GLY A N 1
ATOM 828 C CA . GLY A 1 98 ? 23.191 10.193 -3.022 1.00 68.31 98 GLY A CA 1
ATOM 829 C C . GLY A 1 98 ? 22.432 10.661 -1.796 1.00 68.31 98 GLY A C 1
ATOM 830 O O . GLY A 1 98 ? 22.934 11.452 -0.997 1.00 68.31 98 GLY A O 1
ATOM 831 N N . TYR A 1 99 ? 21.209 10.159 -1.680 1.00 71.62 99 TYR A N 1
ATOM 832 C CA . TYR A 1 99 ? 20.414 10.231 -0.465 1.00 71.62 99 TYR A CA 1
ATOM 833 C C . TYR A 1 99 ? 20.349 8.830 0.108 1.00 71.62 99 TYR A C 1
ATOM 835 O O . TYR A 1 99 ? 19.965 7.910 -0.602 1.00 71.62 99 TYR A O 1
ATOM 843 N N . ASN A 1 100 ? 20.733 8.673 1.365 1.00 76.19 100 ASN A N 1
ATOM 844 C CA . ASN A 1 100 ? 20.631 7.398 2.062 1.00 76.19 100 ASN A CA 1
ATOM 845 C C . ASN A 1 100 ? 19.864 7.604 3.371 1.00 76.19 100 ASN A C 1
ATOM 847 O O . ASN A 1 100 ? 19.648 8.746 3.788 1.00 76.19 100 ASN A O 1
ATOM 851 N N . SER A 1 101 ? 19.455 6.513 4.012 1.00 85.25 101 SER A N 1
ATOM 852 C CA . SER A 1 101 ? 18.851 6.547 5.334 1.00 85.25 101 SER A CA 1
ATOM 853 C C . SER A 1 101 ? 19.693 5.788 6.350 1.00 85.25 101 SER A C 1
ATOM 855 O O . SER A 1 101 ? 20.122 4.656 6.145 1.00 85.25 101 SER A O 1
ATOM 857 N N . ASN A 1 102 ? 19.886 6.395 7.519 1.00 86.31 102 ASN A N 1
ATOM 858 C CA . ASN A 1 102 ? 20.545 5.751 8.658 1.00 86.31 102 ASN A CA 1
ATOM 859 C C . ASN A 1 102 ? 19.637 4.683 9.301 1.00 86.31 102 ASN A C 1
ATOM 861 O O . ASN A 1 102 ? 20.075 3.938 10.180 1.00 86.31 102 ASN A O 1
ATOM 865 N N . ARG A 1 103 ? 18.383 4.573 8.842 1.00 91.00 103 ARG A N 1
ATOM 866 C CA . ARG A 1 103 ? 17.376 3.664 9.386 1.00 91.00 103 ARG A CA 1
ATOM 867 C C . ARG A 1 103 ? 17.471 2.236 8.874 1.00 91.00 103 ARG A C 1
ATOM 869 O O . ARG A 1 103 ? 16.793 1.379 9.427 1.00 91.00 103 ARG A O 1
ATOM 876 N N . HIS A 1 104 ? 18.353 1.926 7.920 1.00 88.56 104 HIS A N 1
ATOM 877 C CA . HIS A 1 104 ? 18.517 0.556 7.405 1.00 88.56 104 HIS A CA 1
ATOM 878 C C . HIS A 1 104 ? 18.732 -0.445 8.554 1.00 88.56 104 HIS A C 1
ATOM 880 O O . HIS A 1 104 ? 18.148 -1.524 8.582 1.00 88.56 104 HIS A O 1
ATOM 886 N N . PHE A 1 105 ? 19.508 -0.057 9.567 1.00 92.44 105 PHE A N 1
ATOM 887 C CA . PHE A 1 105 ? 19.829 -0.911 10.712 1.00 92.44 105 PHE A CA 1
ATOM 888 C C . PHE A 1 105 ? 19.318 -0.355 12.046 1.00 92.44 105 PHE A C 1
ATOM 890 O O . PHE A 1 105 ? 19.858 -0.699 13.100 1.00 92.44 105 PHE A O 1
ATOM 897 N N . THR A 1 106 ? 18.283 0.496 12.024 1.00 93.38 106 THR A N 1
ATOM 898 C CA . THR A 1 106 ? 17.682 0.974 13.276 1.00 93.38 106 THR A CA 1
ATOM 899 C C . THR A 1 106 ? 17.016 -0.167 14.055 1.00 93.38 106 THR A C 1
ATOM 901 O O . THR A 1 106 ? 16.552 -1.174 13.504 1.00 93.38 106 THR A O 1
ATOM 904 N N . LYS A 1 107 ? 16.961 0.001 15.378 1.00 95.94 107 LYS A N 1
ATOM 905 C CA . LYS A 1 107 ? 16.193 -0.857 16.289 1.00 95.94 107 LYS A CA 1
ATOM 906 C C . LYS A 1 107 ? 14.745 -0.393 16.443 1.00 95.94 107 LYS A C 1
ATOM 908 O O . LYS A 1 107 ? 13.944 -1.152 16.983 1.00 95.94 107 LYS A O 1
ATOM 913 N N . ASP A 1 108 ? 14.417 0.802 15.961 1.00 96.06 108 ASP A N 1
ATOM 914 C CA . ASP A 1 108 ? 13.070 1.359 16.053 1.00 96.06 108 ASP A CA 1
ATOM 915 C C . ASP A 1 108 ? 12.093 0.535 15.215 1.00 96.06 108 ASP A C 1
ATOM 917 O O . ASP A 1 108 ? 12.441 0.020 14.151 1.00 96.06 108 ASP A O 1
ATOM 921 N N . ARG A 1 109 ? 10.873 0.365 15.717 1.00 97.62 109 ARG A N 1
ATOM 922 C CA . ARG A 1 109 ? 9.783 -0.375 15.068 1.00 97.62 109 ARG A CA 1
ATOM 923 C C . ARG A 1 109 ? 8.531 0.453 15.222 1.00 97.62 109 ARG A C 1
AT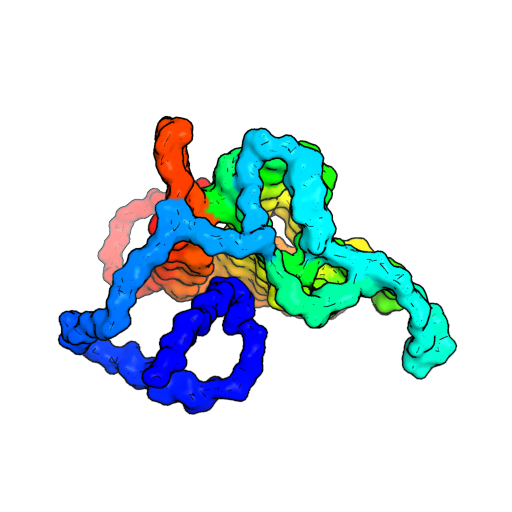OM 925 O O . ARG A 1 109 ? 8.306 0.914 16.332 1.00 97.62 109 ARG A O 1
ATOM 932 N N . TYR A 1 110 ? 7.717 0.591 14.186 1.00 98.62 110 TYR A N 1
ATOM 933 C CA . TYR A 1 110 ? 6.465 1.340 14.285 1.00 98.62 110 TYR A CA 1
ATOM 934 C C . TYR A 1 110 ? 5.304 0.578 13.657 1.00 98.62 110 TYR A C 1
ATOM 936 O O . TYR A 1 110 ? 5.466 -0.092 12.636 1.00 98.62 110 TYR A O 1
ATOM 944 N N . ALA A 1 111 ? 4.125 0.712 14.256 1.00 98.56 111 ALA A N 1
ATOM 945 C CA . ALA A 1 111 ? 2.869 0.280 13.659 1.00 98.56 111 ALA A CA 1
ATOM 946 C C . ALA A 1 111 ? 1.933 1.484 13.546 1.00 98.56 111 ALA A C 1
ATOM 948 O O . ALA A 1 111 ? 1.607 2.109 14.550 1.00 98.56 111 ALA A O 1
ATOM 949 N N . LEU A 1 112 ? 1.512 1.801 12.329 1.00 98.81 112 LEU A N 1
ATOM 950 C CA . LEU A 1 112 ? 0.505 2.805 12.023 1.00 98.81 112 LEU A CA 1
ATOM 951 C C . LEU A 1 112 ? -0.825 2.074 11.843 1.00 98.81 112 LEU A C 1
ATOM 953 O O . LEU A 1 112 ? -0.992 1.312 10.887 1.00 98.81 112 LEU A O 1
ATOM 957 N N . LEU A 1 113 ? -1.743 2.260 12.784 1.00 98.56 113 L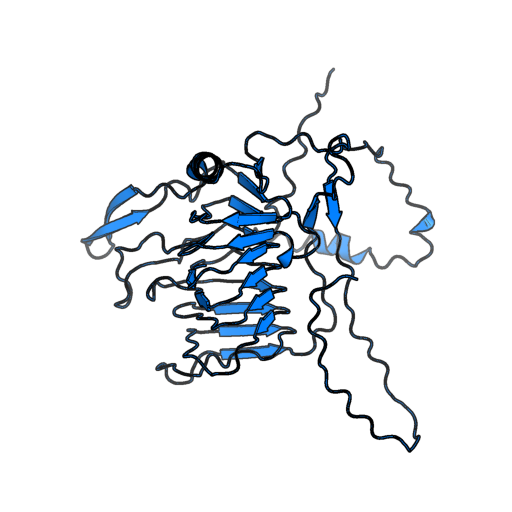EU A N 1
ATOM 958 C CA . LEU A 1 113 ? -3.043 1.607 12.805 1.00 98.56 113 LEU A CA 1
ATOM 959 C C . LEU A 1 113 ? -4.133 2.629 12.493 1.00 98.56 113 LEU A C 1
ATOM 961 O O . LEU A 1 113 ? -4.307 3.589 13.237 1.00 98.56 113 LEU A O 1
ATOM 965 N N . PHE A 1 114 ? -4.884 2.405 11.422 1.00 98.56 114 PHE A N 1
ATOM 966 C CA . PHE A 1 114 ? -5.971 3.289 11.005 1.00 98.56 114 PHE A CA 1
ATOM 967 C C . PHE A 1 114 ? -7.310 2.616 11.296 1.00 98.56 114 PHE A C 1
ATOM 969 O O . PHE A 1 114 ? -7.581 1.525 10.792 1.00 98.56 114 PHE A O 1
ATOM 976 N N . ALA A 1 115 ? -8.124 3.226 12.156 1.00 97.62 115 ALA A N 1
ATOM 977 C CA . ALA A 1 115 ? -9.489 2.780 12.409 1.00 97.62 115 ALA A CA 1
ATOM 978 C C . ALA A 1 115 ? -10.351 2.883 11.133 1.00 97.62 115 ALA A C 1
ATOM 980 O O . ALA A 1 115 ? -10.016 3.652 10.237 1.00 97.62 115 ALA A O 1
ATOM 981 N N . PRO A 1 116 ? -11.459 2.127 11.029 1.00 97.75 116 PRO A N 1
ATOM 982 C CA . PRO A 1 116 ? -12.409 2.290 9.933 1.00 97.75 116 PRO A CA 1
ATOM 983 C C . PRO A 1 116 ? -12.868 3.745 9.769 1.00 97.75 116 PRO A C 1
ATOM 985 O O . PRO A 1 116 ? -13.256 4.381 10.749 1.00 97.75 116 PRO A O 1
ATOM 988 N N . GLY A 1 117 ? -12.822 4.253 8.541 1.00 97.19 117 GLY A N 1
ATOM 989 C CA . GLY A 1 117 ? -13.149 5.627 8.186 1.00 97.19 117 GLY A CA 1
ATOM 990 C C . GLY A 1 117 ? -12.414 6.120 6.939 1.00 97.19 117 GLY A C 1
ATOM 991 O O . GLY A 1 117 ? -11.640 5.390 6.312 1.00 97.19 117 GLY A O 1
ATOM 992 N N . GLU A 1 118 ? -12.674 7.376 6.589 1.00 97.56 118 GLU A N 1
ATOM 993 C CA . GLU A 1 118 ? -12.023 8.083 5.485 1.00 97.56 118 GLU A CA 1
ATOM 994 C C . GLU A 1 118 ? -10.950 9.032 6.032 1.00 97.56 118 GLU A C 1
ATOM 996 O O . GLU A 1 118 ? -11.137 9.664 7.071 1.00 97.56 118 GLU A O 1
ATOM 1001 N N . TYR A 1 119 ? -9.819 9.105 5.336 1.00 97.44 119 TYR A N 1
ATOM 1002 C CA . TYR A 1 119 ? -8.656 9.897 5.714 1.00 97.44 119 TYR A CA 1
ATOM 1003 C C . TYR A 1 119 ? -8.222 10.768 4.536 1.00 97.44 119 TYR A C 1
ATOM 1005 O O . TYR A 1 119 ? -7.517 10.315 3.625 1.00 97.44 119 TYR A O 1
ATOM 1013 N N . ASP A 1 120 ? -8.647 12.028 4.578 1.00 94.69 120 ASP A N 1
ATOM 1014 C CA . ASP A 1 120 ? -8.427 13.003 3.515 1.00 94.69 120 ASP A CA 1
ATOM 1015 C C . ASP A 1 120 ? -7.031 13.640 3.575 1.00 94.69 120 ASP A C 1
ATOM 1017 O O . ASP A 1 120 ? -6.581 14.121 4.617 1.00 94.69 120 ASP A O 1
ATOM 1021 N N . GLY A 1 121 ? -6.360 13.712 2.421 1.00 92.81 121 GLY A N 1
ATOM 1022 C CA . GLY A 1 121 ? -5.161 14.537 2.236 1.00 92.81 121 GLY A CA 1
ATOM 1023 C C . GLY A 1 121 ? -3.908 14.050 2.972 1.00 92.81 121 GLY A C 1
ATOM 1024 O O . GLY A 1 121 ? -2.994 14.841 3.215 1.00 92.81 121 GLY A O 1
ATOM 1025 N N . LEU A 1 122 ? -3.845 12.766 3.334 1.00 95.81 122 LEU A N 1
ATOM 1026 C CA . LEU A 1 122 ? -2.686 12.176 4.006 1.00 95.81 122 LEU A CA 1
ATOM 1027 C C . LEU A 1 122 ? -1.646 11.652 3.006 1.00 95.81 122 LEU A C 1
ATOM 1029 O O . LEU A 1 122 ? -1.735 10.517 2.541 1.00 95.81 122 LEU A O 1
ATOM 1033 N N . ASP A 1 123 ? -0.623 12.463 2.735 1.00 95.62 123 ASP A N 1
ATOM 1034 C CA . ASP A 1 123 ? 0.577 12.062 1.992 1.00 95.62 123 ASP A CA 1
ATOM 1035 C C . ASP A 1 123 ? 1.743 11.808 2.968 1.00 95.62 123 ASP A C 1
ATOM 1037 O O . ASP A 1 123 ? 2.288 12.760 3.531 1.00 95.62 123 ASP A O 1
ATOM 1041 N N . PHE A 1 124 ? 2.159 10.548 3.157 1.00 96.75 124 PHE A N 1
ATOM 1042 C CA . PHE A 1 124 ? 3.256 10.192 4.078 1.00 96.75 124 PHE A CA 1
ATOM 1043 C C . PHE A 1 124 ? 4.074 8.977 3.624 1.00 96.75 124 PHE A C 1
ATOM 1045 O O . PHE A 1 124 ? 3.565 8.063 2.970 1.00 96.75 124 PHE A O 1
ATOM 1052 N N . GLU A 1 125 ? 5.360 8.961 3.978 1.00 96.75 125 GLU A N 1
ATOM 1053 C CA . GLU A 1 125 ? 6.264 7.859 3.627 1.00 96.75 125 GLU A CA 1
ATOM 1054 C C . GLU A 1 125 ? 6.124 6.686 4.609 1.00 96.75 125 GLU A C 1
ATOM 1056 O O . GLU A 1 125 ? 6.156 6.865 5.827 1.00 96.75 125 GLU A O 1
ATOM 1061 N N . VAL A 1 126 ? 6.047 5.455 4.096 1.00 98.00 126 VAL A N 1
ATOM 1062 C CA . VAL A 1 126 ? 6.194 4.250 4.927 1.00 98.00 126 VAL A CA 1
ATOM 1063 C C . VAL A 1 126 ? 7.677 3.883 5.007 1.00 98.00 126 VAL A C 1
ATOM 1065 O O . VAL A 1 126 ? 8.227 3.282 4.082 1.00 98.00 126 VAL A O 1
ATOM 1068 N N . GLY A 1 127 ? 8.332 4.264 6.106 1.00 96.69 127 GLY A N 1
ATOM 1069 C CA . GLY A 1 127 ? 9.773 4.082 6.315 1.00 96.69 127 GLY A CA 1
ATOM 1070 C C . GLY A 1 127 ? 10.221 2.654 6.667 1.00 96.69 127 GLY A C 1
ATOM 1071 O O . GLY A 1 127 ? 9.440 1.696 6.662 1.00 96.69 127 GLY A O 1
ATOM 1072 N N . TYR A 1 128 ? 11.505 2.498 6.993 1.00 96.69 128 TYR A N 1
ATOM 1073 C CA . TYR A 1 128 ? 12.078 1.245 7.487 1.00 96.69 128 TYR A CA 1
ATOM 1074 C C . TYR A 1 128 ? 11.454 0.814 8.810 1.00 96.69 128 TYR A C 1
ATOM 1076 O O . TYR A 1 128 ? 11.330 1.583 9.759 1.00 96.69 128 TYR A O 1
ATOM 1084 N N . TYR A 1 129 ? 11.144 -0.476 8.885 1.00 98.00 129 TYR A N 1
ATOM 1085 C CA . TYR A 1 129 ? 10.528 -1.136 10.028 1.00 98.00 129 TYR A CA 1
ATOM 1086 C C . TYR A 1 129 ? 9.188 -0.529 10.466 1.00 98.00 129 TYR A C 1
ATOM 1088 O O . TYR A 1 129 ? 8.816 -0.604 11.643 1.00 98.00 129 TYR A O 1
ATOM 1096 N N . VAL A 1 130 ? 8.452 0.028 9.503 1.00 98.69 130 VAL A N 1
ATOM 1097 C CA . VAL A 1 130 ? 7.095 0.543 9.680 1.00 98.69 130 VAL A CA 1
ATOM 1098 C C . VAL A 1 130 ? 6.089 -0.435 9.070 1.00 98.69 130 VAL A C 1
ATOM 1100 O O . VAL A 1 130 ? 6.232 -0.873 7.925 1.00 98.69 130 VAL A O 1
ATOM 1103 N N . GLN A 1 131 ? 5.051 -0.776 9.832 1.00 98.56 131 GLN A N 1
ATOM 1104 C CA . GLN A 1 131 ? 3.850 -1.429 9.313 1.00 98.56 131 GLN A CA 1
ATOM 1105 C C . GLN A 1 131 ? 2.692 -0.434 9.286 1.00 98.56 131 GLN A C 1
ATOM 1107 O O . GLN A 1 131 ? 2.314 0.092 10.324 1.00 98.56 131 GLN A O 1
ATOM 1112 N N . LEU A 1 132 ? 2.075 -0.259 8.125 1.00 98.75 132 LEU A N 1
ATOM 1113 C CA . LEU A 1 132 ? 0.771 0.368 7.953 1.00 98.75 132 LEU A CA 1
ATOM 1114 C C . LEU A 1 132 ? -0.320 -0.712 7.933 1.00 98.75 132 LEU A C 1
ATOM 1116 O O . LEU A 1 132 ? -0.249 -1.638 7.124 1.00 98.75 132 LEU A O 1
ATOM 1120 N N . SER A 1 133 ? -1.330 -0.594 8.796 1.00 98.56 133 SER A N 1
ATOM 1121 C CA . SER A 1 133 ? -2.490 -1.489 8.827 1.00 98.56 133 SER A CA 1
ATOM 1122 C C . SER A 1 133 ? -3.787 -0.708 8.994 1.00 98.56 133 SER A C 1
ATOM 1124 O O . SER A 1 133 ? -3.974 -0.017 9.994 1.00 98.56 133 SER A O 1
ATOM 1126 N N . GLY A 1 134 ? -4.731 -0.890 8.075 1.00 98.69 134 GLY A N 1
ATOM 1127 C CA . GLY A 1 134 ? -6.124 -0.571 8.367 1.00 98.69 134 GLY A CA 1
ATOM 1128 C C . GLY A 1 134 ? -6.731 -1.615 9.308 1.00 98.69 134 GLY A C 1
ATOM 1129 O O . GLY A 1 134 ? -6.375 -2.797 9.266 1.00 98.69 134 GLY A O 1
ATOM 1130 N N . LEU A 1 135 ? -7.635 -1.179 10.178 1.00 98.12 135 LEU A N 1
ATOM 1131 C CA . LEU A 1 135 ? -8.299 -1.999 11.195 1.00 98.12 135 LEU A CA 1
ATOM 1132 C C . LEU A 1 135 ? -9.736 -2.374 10.804 1.00 98.12 135 LEU A C 1
ATOM 1134 O O . LEU A 1 135 ? -10.536 -2.750 11.657 1.00 98.12 135 LEU A O 1
ATOM 1138 N N . GLY A 1 136 ? -10.069 -2.266 9.519 1.00 96.88 136 GLY A N 1
ATOM 1139 C CA . GLY A 1 136 ? -11.342 -2.695 8.953 1.00 96.88 136 GLY A CA 1
ATOM 1140 C C . GLY A 1 136 ? -11.500 -4.206 8.851 1.00 96.88 136 GLY A C 1
ATOM 1141 O O . GLY A 1 136 ? -10.521 -4.944 8.731 1.00 96.88 136 GLY A O 1
ATOM 1142 N N . VAL A 1 137 ? -12.743 -4.687 8.810 1.00 95.12 137 VAL A N 1
ATOM 1143 C CA . VAL A 1 137 ? -13.014 -6.075 8.403 1.00 95.12 137 VAL A CA 1
ATOM 1144 C C . VAL A 1 137 ? -12.702 -6.233 6.914 1.00 95.12 137 VAL A C 1
ATOM 1146 O O . VAL A 1 137 ? -12.231 -7.294 6.487 1.00 95.12 137 VAL A O 1
ATOM 1149 N N . ARG A 1 138 ? -12.944 -5.174 6.129 1.00 95.94 138 ARG A N 1
ATOM 1150 C CA . ARG A 1 138 ? -12.675 -5.020 4.695 1.00 95.94 138 ARG A CA 1
ATOM 1151 C C . ARG A 1 138 ? -11.594 -3.965 4.453 1.00 95.94 138 ARG A C 1
ATOM 1153 O O . ARG A 1 138 ? -11.291 -3.157 5.316 1.00 95.94 138 ARG A O 1
ATOM 1160 N N . ALA A 1 139 ? -11.018 -3.989 3.247 1.00 96.50 139 ALA A N 1
ATOM 1161 C CA . ALA A 1 139 ? -9.981 -3.024 2.875 1.00 96.50 139 ALA A CA 1
ATOM 1162 C C . ALA A 1 139 ? -10.635 -1.657 2.653 1.00 96.50 139 ALA A C 1
ATOM 1164 O O . ALA A 1 139 ? -10.106 -0.644 3.076 1.00 96.50 139 ALA A O 1
ATOM 1165 N N . ASP A 1 140 ? -11.831 -1.668 2.062 1.00 97.94 140 ASP A N 1
ATOM 1166 C CA . ASP A 1 140 ? -12.681 -0.502 1.827 1.00 97.94 140 ASP A CA 1
ATOM 1167 C C . ASP A 1 140 ? -13.215 0.165 3.098 1.00 97.94 140 ASP A C 1
ATOM 1169 O O . ASP A 1 140 ? -13.790 1.240 3.000 1.00 97.94 140 ASP A O 1
ATOM 1173 N N . ASP A 1 141 ? -13.045 -0.446 4.273 1.00 98.06 141 ASP A N 1
ATOM 1174 C CA . ASP A 1 141 ? -13.469 0.179 5.528 1.00 98.06 141 ASP A CA 1
ATOM 1175 C C . ASP A 1 141 ? -12.474 1.265 5.976 1.00 98.06 141 ASP A C 1
ATOM 1177 O O . ASP A 1 141 ? -12.823 2.085 6.814 1.00 98.06 141 ASP A O 1
ATOM 1181 N N . VAL A 1 142 ? -11.239 1.268 5.457 1.00 98.44 142 VAL A N 1
ATOM 1182 C CA . VAL A 1 142 ? -10.221 2.302 5.708 1.00 98.44 142 VAL A CA 1
ATOM 1183 C C . VAL A 1 142 ? -9.811 2.882 4.369 1.00 98.44 142 VAL A C 1
ATOM 1185 O O . VAL A 1 142 ? -9.148 2.201 3.584 1.00 98.44 142 VAL A O 1
ATOM 1188 N N . VAL A 1 143 ? -10.193 4.125 4.095 1.00 98.44 143 VAL A N 1
ATOM 1189 C CA . VAL A 1 143 ? -9.977 4.742 2.784 1.00 98.44 143 VAL A CA 1
ATOM 1190 C C . VAL A 1 143 ? -9.085 5.963 2.921 1.00 98.44 143 VAL A C 1
ATOM 1192 O O . VAL A 1 143 ? -9.412 6.899 3.639 1.00 98.44 143 VAL A O 1
ATOM 1195 N N . PHE A 1 144 ? -7.970 5.973 2.197 1.00 98.00 144 PHE A N 1
ATOM 1196 C CA . PHE A 1 144 ? -7.201 7.192 1.977 1.00 98.00 144 PHE A CA 1
ATOM 1197 C C . PHE A 1 144 ? -7.751 7.900 0.737 1.00 98.00 144 PHE A C 1
ATOM 1199 O O . PHE A 1 144 ? -7.713 7.326 -0.361 1.00 98.00 144 PHE A O 1
ATOM 1206 N N . THR A 1 145 ? -8.186 9.146 0.900 1.00 95.31 145 THR A N 1
ATOM 1207 C CA . THR A 1 145 ? -8.898 9.965 -0.098 1.00 95.31 145 THR A CA 1
ATOM 1208 C C . THR A 1 145 ? -8.222 11.328 -0.317 1.00 95.31 145 THR A C 1
ATOM 1210 O O . THR A 1 145 ? -7.408 11.784 0.486 1.00 95.31 145 THR A O 1
ATOM 1213 N N . ALA A 1 146 ? -8.540 11.990 -1.437 1.00 82.19 146 ALA A N 1
ATOM 1214 C CA . ALA A 1 146 ? -8.125 13.369 -1.742 1.00 82.19 146 ALA A CA 1
ATOM 1215 C C . ALA A 1 146 ? -6.609 13.666 -1.617 1.00 82.19 146 ALA A C 1
ATOM 1217 O O . ALA A 1 146 ? -6.214 14.741 -1.165 1.00 82.19 146 ALA A O 1
ATOM 1218 N N . HIS A 1 147 ? -5.748 12.732 -2.025 1.00 77.12 147 HIS A N 1
ATOM 1219 C CA . HIS A 1 147 ? -4.291 12.852 -1.902 1.00 77.12 147 HIS A CA 1
ATOM 1220 C C . HIS A 1 147 ? -3.570 12.694 -3.239 1.00 77.12 147 HIS A C 1
ATOM 1222 O O . HIS A 1 147 ? -4.100 12.126 -4.196 1.00 77.12 147 HIS A O 1
ATOM 1228 N N . SER A 1 148 ? -2.352 13.242 -3.301 1.00 81.25 148 SER A N 1
ATOM 1229 C CA . SER A 1 148 ? -1.518 13.150 -4.500 1.00 81.25 148 SER A CA 1
ATOM 1230 C C . SER A 1 148 ? -0.857 11.775 -4.619 1.00 81.25 148 SER A C 1
ATOM 1232 O O . SER A 1 148 ? -0.764 11.228 -5.717 1.00 81.25 148 SER A O 1
ATOM 1234 N N . ARG A 1 149 ? -0.429 11.200 -3.488 1.00 85.25 149 ARG A N 1
ATOM 1235 C CA . ARG A 1 149 ? 0.308 9.928 -3.412 1.00 85.25 149 ARG A CA 1
ATOM 1236 C C . ARG A 1 149 ? -0.273 8.958 -2.382 1.00 85.25 149 ARG A C 1
ATOM 1238 O O . ARG A 1 149 ? -0.119 7.748 -2.547 1.00 85.25 149 ARG A O 1
ATOM 1245 N N . GLY A 1 150 ? -0.914 9.471 -1.335 1.00 93.38 150 GLY A N 1
ATOM 1246 C CA . GLY A 1 150 ? -1.386 8.699 -0.191 1.00 93.38 150 GLY A CA 1
ATOM 1247 C C . GLY A 1 150 ? -0.217 8.241 0.680 1.00 93.38 150 GLY A C 1
ATOM 1248 O O . GLY A 1 150 ? 0.848 8.864 0.665 1.00 93.38 150 GLY A O 1
ATOM 1249 N N . PRO A 1 151 ? -0.353 7.120 1.407 1.00 96.81 151 PRO A N 1
ATOM 1250 C CA . PRO A 1 151 ? 0.810 6.386 1.893 1.00 96.81 151 PRO A CA 1
ATOM 1251 C C . PRO A 1 151 ? 1.683 5.986 0.698 1.00 96.81 151 PRO A C 1
ATOM 1253 O O . PRO A 1 151 ? 1.158 5.448 -0.271 1.00 96.81 151 PRO A O 1
ATOM 1256 N N . PHE A 1 152 ? 2.996 6.206 0.743 1.00 97.00 152 PHE A N 1
ATOM 1257 C CA . PHE A 1 152 ? 3.883 5.870 -0.380 1.00 97.00 152 PHE A CA 1
ATOM 1258 C C . PHE A 1 152 ? 5.245 5.348 0.081 1.00 97.00 152 PHE A C 1
ATOM 1260 O O . PHE A 1 152 ? 5.654 5.522 1.230 1.00 97.00 152 PHE A O 1
ATOM 1267 N N . VAL A 1 153 ? 5.974 4.724 -0.845 1.00 95.44 153 VAL A N 1
ATOM 1268 C CA . VAL A 1 153 ? 7.394 4.393 -0.685 1.00 95.44 153 VAL A CA 1
ATOM 1269 C C . VAL A 1 153 ? 8.135 4.730 -1.965 1.00 95.44 153 VAL A C 1
ATOM 1271 O O . VAL A 1 153 ? 7.827 4.186 -3.023 1.00 95.44 153 VAL A O 1
ATOM 1274 N N . GLU A 1 154 ? 9.131 5.600 -1.862 1.00 91.69 154 GLU A N 1
ATOM 1275 C CA . GLU A 1 154 ? 9.953 6.037 -2.988 1.00 91.69 154 GLU A CA 1
ATOM 1276 C C . GLU A 1 154 ? 11.350 5.403 -2.983 1.00 91.69 154 GLU A C 1
ATOM 1278 O O . GLU A 1 154 ? 11.778 4.811 -1.991 1.00 91.69 154 GLU A O 1
ATOM 1283 N N . ALA A 1 155 ? 12.084 5.532 -4.094 1.00 87.75 155 ALA A N 1
ATOM 1284 C CA . ALA A 1 155 ? 13.490 5.140 -4.114 1.00 87.75 155 ALA A CA 1
ATOM 1285 C C . ALA A 1 155 ? 14.294 6.016 -3.146 1.00 87.75 155 ALA A C 1
ATOM 1287 O O . ALA A 1 155 ? 14.122 7.236 -3.107 1.00 87.75 155 ALA A O 1
ATOM 1288 N N . LEU A 1 156 ? 15.210 5.403 -2.396 1.00 79.25 156 LEU A N 1
ATOM 1289 C CA . LEU A 1 156 ? 16.056 6.126 -1.446 1.00 79.25 156 LEU A CA 1
ATOM 1290 C C . LEU A 1 156 ? 17.195 6.840 -2.175 1.00 79.25 156 LEU A C 1
ATOM 1292 O O . LEU A 1 156 ? 17.316 8.062 -2.099 1.00 79.25 156 LEU A O 1
ATOM 1296 N N . ASN A 1 157 ? 17.966 6.110 -2.984 1.00 74.19 157 ASN A N 1
ATOM 1297 C CA . ASN A 1 157 ? 19.174 6.632 -3.627 1.00 74.19 157 ASN A CA 1
ATOM 1298 C C . ASN A 1 157 ? 18.877 7.393 -4.934 1.00 74.19 157 ASN A C 1
ATOM 1300 O O . ASN A 1 157 ? 19.484 7.116 -5.965 1.00 74.19 157 ASN A O 1
ATOM 1304 N N . LYS A 1 158 ? 17.948 8.364 -4.924 1.00 67.50 158 LYS A N 1
ATOM 1305 C CA . LYS A 1 158 ? 17.415 9.043 -6.134 1.00 67.50 158 LYS A CA 1
ATOM 1306 C C . LYS A 1 158 ? 18.456 9.694 -7.054 1.00 67.50 158 LYS A C 1
ATOM 1308 O O . LYS A 1 158 ? 18.196 9.871 -8.241 1.00 67.50 158 LYS A O 1
ATOM 1313 N N . ARG A 1 159 ? 19.611 10.090 -6.512 1.00 67.38 159 ARG A N 1
ATOM 1314 C CA . ARG A 1 159 ? 20.688 10.749 -7.274 1.00 67.38 159 ARG A CA 1
ATOM 1315 C C . ARG A 1 159 ? 21.691 9.775 -7.885 1.00 67.38 159 ARG A C 1
ATOM 1317 O O . ARG A 1 159 ? 22.476 10.190 -8.734 1.00 67.38 159 ARG A O 1
ATOM 1324 N N . GLU A 1 160 ? 21.664 8.503 -7.496 1.00 68.69 160 GLU A N 1
ATOM 1325 C CA . GLU A 1 160 ? 22.530 7.520 -8.126 1.00 68.69 160 GLU A CA 1
ATOM 1326 C C . GLU A 1 160 ? 21.988 7.166 -9.512 1.00 68.69 160 GLU A C 1
ATOM 1328 O O . GLU A 1 160 ? 20.801 6.893 -9.671 1.00 68.69 160 GLU A O 1
ATOM 1333 N N . VAL A 1 161 ? 22.856 7.181 -10.524 1.00 69.25 161 VAL A N 1
ATOM 1334 C CA . VAL A 1 161 ? 22.509 6.736 -11.874 1.00 69.25 161 VAL A CA 1
ATOM 1335 C C . VAL A 1 161 ? 23.208 5.413 -12.137 1.00 69.25 161 VAL A C 1
ATOM 1337 O O . VAL A 1 161 ? 24.424 5.375 -12.319 1.00 69.25 161 VAL A O 1
ATOM 1340 N N . VAL A 1 162 ? 22.447 4.320 -12.180 1.00 67.19 162 VAL A N 1
ATOM 1341 C CA . VAL A 1 162 ? 22.976 2.987 -12.507 1.00 67.19 162 VAL A CA 1
ATOM 1342 C C . VAL A 1 162 ? 22.313 2.493 -13.782 1.00 67.19 162 VAL A C 1
ATOM 1344 O O . VAL A 1 162 ? 21.095 2.542 -13.930 1.00 67.19 162 VAL A O 1
ATOM 1347 N N . GLY A 1 163 ? 23.121 2.056 -14.752 1.00 66.69 163 GLY A N 1
ATOM 1348 C CA . GLY A 1 163 ? 22.608 1.598 -16.048 1.00 66.69 163 GLY A CA 1
ATOM 1349 C C . GLY A 1 163 ? 21.822 2.672 -16.816 1.00 66.69 163 GLY A C 1
ATOM 1350 O O . GLY A 1 163 ? 20.900 2.336 -17.555 1.00 66.69 163 GLY A O 1
ATOM 1351 N N . GLY A 1 164 ? 22.152 3.955 -16.609 1.00 68.00 164 GLY A N 1
ATOM 1352 C CA . GLY A 1 164 ? 21.480 5.096 -17.244 1.00 68.00 164 GLY A CA 1
ATOM 1353 C C . GLY A 1 164 ? 20.123 5.471 -16.639 1.00 68.00 164 GLY A C 1
ATOM 1354 O O . GLY A 1 164 ? 19.399 6.256 -17.246 1.00 68.00 164 GLY A O 1
ATOM 1355 N N . ARG A 1 165 ? 19.759 4.922 -15.471 1.00 70.94 165 ARG A N 1
ATOM 1356 C CA . ARG A 1 165 ? 18.480 5.187 -14.796 1.00 70.94 165 ARG A CA 1
ATOM 1357 C C . ARG A 1 165 ? 18.701 5.892 -13.458 1.00 70.94 165 ARG A C 1
ATOM 1359 O O . ARG A 1 165 ? 19.584 5.453 -12.723 1.00 70.94 165 ARG A O 1
ATOM 1366 N N . PRO A 1 166 ? 17.941 6.955 -13.145 1.00 73.44 166 PRO A N 1
ATOM 1367 C CA . PRO A 1 166 ? 18.050 7.639 -11.866 1.00 73.44 166 PRO A CA 1
ATOM 1368 C C . PRO A 1 166 ? 17.392 6.815 -10.754 1.00 73.44 166 PRO A C 1
ATOM 1370 O O . PRO A 1 166 ? 16.304 6.271 -10.934 1.00 73.44 166 PRO A O 1
ATOM 1373 N N . GLY A 1 167 ? 18.036 6.767 -9.594 1.00 75.44 167 GLY A N 1
ATOM 1374 C CA . GLY A 1 167 ? 17.518 6.124 -8.397 1.00 75.44 167 GLY A CA 1
ATOM 1375 C C . GLY A 1 167 ? 17.888 4.651 -8.240 1.00 75.44 167 GLY A C 1
ATOM 1376 O O . GLY A 1 167 ? 18.028 3.906 -9.211 1.00 75.44 167 GLY A O 1
ATOM 1377 N N . LEU A 1 168 ? 17.957 4.207 -6.982 1.00 85.81 168 LEU A N 1
ATOM 1378 C CA . LEU A 1 168 ? 17.925 2.794 -6.604 1.00 85.81 168 LEU A CA 1
ATOM 1379 C C . LEU A 1 168 ? 16.928 2.583 -5.460 1.00 85.81 168 LEU A C 1
ATOM 1381 O O . LEU A 1 168 ? 16.955 3.312 -4.468 1.00 85.81 168 LEU A O 1
ATOM 1385 N N . SER A 1 169 ? 16.106 1.545 -5.601 1.00 89.88 169 SER A N 1
ATOM 1386 C CA . SER A 1 169 ? 15.259 0.974 -4.545 1.00 89.88 169 SER A CA 1
ATOM 1387 C C . SER A 1 169 ? 15.774 -0.398 -4.095 1.00 89.88 169 SER A C 1
ATOM 1389 O O . SER A 1 169 ? 15.034 -1.163 -3.477 1.00 89.88 169 SER A O 1
ATOM 1391 N N . LEU A 1 170 ? 17.014 -0.766 -4.448 1.00 90.94 170 LEU A N 1
ATOM 1392 C CA . LEU A 1 170 ? 17.595 -2.093 -4.190 1.00 90.94 170 LEU A CA 1
ATOM 1393 C C . LEU A 1 170 ? 17.790 -2.400 -2.701 1.00 90.94 170 LEU A C 1
ATOM 1395 O O . LEU A 1 170 ? 17.967 -3.562 -2.353 1.00 90.94 170 LEU A O 1
ATOM 1399 N N . ASP A 1 171 ? 17.744 -1.381 -1.849 1.00 90.94 171 ASP A N 1
ATOM 1400 C CA . ASP A 1 171 ? 17.875 -1.447 -0.397 1.00 90.94 171 ASP A CA 1
ATOM 1401 C C . ASP A 1 171 ? 16.575 -1.119 0.357 1.00 90.94 171 ASP A C 1
ATOM 1403 O O . ASP A 1 171 ? 16.542 -1.210 1.583 1.00 90.94 171 ASP A O 1
ATOM 1407 N N . THR A 1 172 ? 15.477 -0.799 -0.334 1.00 93.12 172 THR A N 1
ATOM 1408 C CA . THR A 1 172 ? 14.196 -0.391 0.269 1.00 93.12 172 THR A CA 1
ATOM 1409 C C . THR A 1 172 ? 13.424 -1.590 0.847 1.00 93.12 172 THR A C 1
ATOM 1411 O O . THR A 1 172 ? 12.529 -2.152 0.208 1.00 93.12 172 THR A O 1
ATOM 1414 N N . PHE A 1 173 ? 13.804 -2.009 2.058 1.00 94.81 173 PHE A N 1
ATOM 1415 C CA . PHE A 1 173 ? 13.339 -3.230 2.733 1.00 94.81 173 PHE A CA 1
ATOM 1416 C C . PHE A 1 173 ? 12.414 -2.975 3.936 1.00 94.81 173 PHE A C 1
ATOM 1418 O O . PHE A 1 173 ? 12.175 -1.836 4.340 1.00 94.81 173 PHE A O 1
ATOM 1425 N N . TRP A 1 174 ? 11.963 -4.079 4.545 1.00 97.06 174 TRP A N 1
ATOM 1426 C CA . TRP A 1 174 ? 11.421 -4.175 5.909 1.00 97.06 174 TRP A CA 1
ATOM 1427 C C . TRP A 1 174 ? 10.290 -3.202 6.225 1.00 97.06 174 TRP A C 1
ATOM 1429 O O . TRP A 1 174 ? 10.346 -2.474 7.207 1.00 97.06 174 TRP A O 1
ATOM 1439 N N . ARG A 1 175 ? 9.245 -3.213 5.408 1.00 97.81 175 ARG A N 1
ATOM 1440 C CA . ARG A 1 175 ? 8.060 -2.368 5.591 1.00 97.81 175 ARG A CA 1
ATOM 1441 C C . ARG A 1 175 ? 6.815 -3.094 5.124 1.00 97.81 175 ARG A C 1
ATOM 1443 O O . ARG A 1 175 ? 6.901 -3.983 4.288 1.00 97.81 175 ARG A O 1
ATOM 1450 N N . ILE A 1 176 ? 5.658 -2.802 5.688 1.00 98.00 176 ILE A N 1
ATOM 1451 C CA . ILE A 1 176 ? 4.427 -3.527 5.345 1.00 98.00 176 ILE A CA 1
ATOM 1452 C C . ILE A 1 176 ? 3.311 -2.514 5.178 1.00 98.00 176 ILE A C 1
ATOM 1454 O O . ILE A 1 176 ? 3.228 -1.568 5.951 1.00 98.00 176 ILE A O 1
ATOM 1458 N N . ALA A 1 177 ? 2.442 -2.735 4.202 1.00 98.50 177 ALA A N 1
ATOM 1459 C CA . ALA A 1 177 ? 1.196 -1.999 4.079 1.00 98.50 177 ALA A CA 1
ATOM 1460 C C . ALA A 1 177 ? 0.055 -2.991 3.839 1.00 98.50 177 ALA A C 1
ATOM 1462 O O . ALA A 1 177 ? 0.138 -3.845 2.946 1.00 98.50 177 ALA A O 1
ATOM 1463 N N . GLU A 1 178 ? -0.985 -2.919 4.674 1.00 98.44 178 GLU A N 1
ATOM 1464 C CA . GLU A 1 178 ? -2.110 -3.837 4.585 1.00 98.44 178 GLU A CA 1
ATOM 1465 C C . GLU A 1 178 ? -3.479 -3.288 4.978 1.00 98.44 178 GLU A C 1
ATOM 1467 O O . GLU A 1 178 ? -3.606 -2.420 5.835 1.00 98.44 178 GLU A O 1
ATOM 1472 N N . ASN A 1 179 ? -4.517 -3.879 4.383 1.00 98.50 179 ASN A N 1
ATOM 1473 C CA . ASN A 1 179 ? -5.916 -3.716 4.778 1.00 98.50 179 ASN A CA 1
ATOM 1474 C C . ASN A 1 179 ? -6.490 -2.296 4.646 1.00 98.50 179 ASN A C 1
ATOM 1476 O O . ASN A 1 179 ? -7.145 -1.812 5.560 1.00 98.50 179 ASN A O 1
ATOM 1480 N N . PHE A 1 180 ? -6.275 -1.644 3.505 1.00 98.69 180 PHE A N 1
ATOM 1481 C CA . PHE A 1 180 ? -6.849 -0.328 3.212 1.00 98.69 180 PHE A CA 1
ATOM 1482 C C . PHE A 1 180 ? -7.190 -0.178 1.729 1.00 98.69 180 PHE A C 1
ATOM 1484 O O . PHE A 1 180 ? -6.675 -0.907 0.869 1.00 98.69 180 PHE A O 1
ATOM 1491 N N . LYS A 1 181 ? -8.032 0.807 1.432 1.00 98.62 181 LYS A N 1
ATOM 1492 C CA . LYS A 1 181 ? -8.268 1.341 0.099 1.00 98.62 181 LYS A CA 1
ATOM 1493 C C . LYS A 1 181 ? -7.496 2.647 -0.081 1.00 98.62 181 LYS A C 1
ATOM 1495 O O . LYS A 1 181 ? -7.401 3.458 0.835 1.00 98.62 181 LYS A O 1
ATOM 1500 N N . THR A 1 182 ? -6.943 2.854 -1.269 1.00 97.94 182 THR A N 1
ATOM 1501 C CA . THR A 1 182 ? -6.296 4.111 -1.654 1.00 97.94 182 THR A CA 1
ATOM 1502 C C . THR A 1 182 ? -6.861 4.623 -2.972 1.00 97.94 182 THR A C 1
ATOM 1504 O O . THR A 1 182 ? -7.016 3.863 -3.933 1.00 97.94 182 THR A O 1
ATOM 1507 N N . GLU A 1 183 ? -7.169 5.919 -3.005 1.00 96.31 183 GLU A N 1
ATOM 1508 C CA . GLU A 1 183 ? -7.660 6.642 -4.184 1.00 96.31 183 GLU A CA 1
ATOM 1509 C C . GLU A 1 183 ? -6.602 7.575 -4.809 1.00 96.31 183 GLU A C 1
ATOM 1511 O O . GLU A 1 183 ? -6.946 8.475 -5.584 1.00 96.31 183 GLU A O 1
ATOM 1516 N N . ALA A 1 184 ? -5.320 7.341 -4.493 1.00 92.50 184 ALA A N 1
ATOM 1517 C CA . ALA A 1 184 ? -4.170 8.112 -4.994 1.00 92.50 184 ALA A CA 1
ATOM 1518 C C . ALA A 1 184 ? -4.177 8.113 -6.509 1.00 92.50 184 ALA A C 1
ATOM 1520 O O . ALA A 1 184 ? -4.377 7.050 -7.093 1.00 92.50 184 ALA A O 1
ATOM 1521 N N . ASP A 1 185 ? -3.897 9.260 -7.134 1.00 87.69 185 ASP A N 1
ATOM 1522 C CA . ASP A 1 185 ? -3.693 9.332 -8.587 1.00 87.69 185 ASP A CA 1
ATOM 1523 C C . ASP A 1 185 ? -2.653 8.305 -9.051 1.00 87.69 185 ASP A C 1
ATOM 1525 O O . ASP A 1 185 ? -2.913 7.538 -9.981 1.00 87.69 185 ASP A O 1
ATOM 1529 N N . GLU A 1 186 ? -1.534 8.226 -8.328 1.00 85.31 186 GLU A N 1
ATOM 1530 C CA . GLU A 1 186 ? -0.481 7.235 -8.529 1.00 85.31 186 GLU A CA 1
ATOM 1531 C C . GLU A 1 186 ? 0.003 6.696 -7.173 1.00 85.31 186 GLU A C 1
ATOM 1533 O O . GLU A 1 186 ? 0.766 7.350 -6.458 1.00 85.31 186 GLU A O 1
ATOM 1538 N N . PHE A 1 187 ? -0.421 5.483 -6.800 1.00 95.31 187 PHE A N 1
ATOM 1539 C CA . PHE A 1 187 ? 0.058 4.846 -5.572 1.00 95.31 187 PHE A CA 1
ATOM 1540 C C . PHE A 1 187 ? 1.452 4.247 -5.800 1.00 95.31 187 PHE A C 1
ATOM 1542 O O . PHE A 1 187 ? 1.606 3.200 -6.436 1.00 95.31 187 PHE A O 1
ATOM 1549 N N . LEU A 1 188 ? 2.477 4.922 -5.277 1.00 96.25 188 LEU A N 1
ATOM 1550 C CA . LEU A 1 188 ? 3.878 4.532 -5.421 1.00 96.25 188 LEU A CA 1
ATOM 1551 C C . LEU A 1 188 ? 4.327 3.591 -4.290 1.00 96.25 188 LEU A C 1
ATOM 1553 O O . LEU A 1 188 ? 4.354 3.969 -3.119 1.00 96.25 188 LEU A O 1
ATOM 1557 N N . TRP A 1 189 ? 4.756 2.383 -4.655 1.00 97.12 189 TRP A N 1
ATOM 1558 C CA . TRP A 1 189 ? 5.307 1.372 -3.748 1.00 97.12 189 TRP A CA 1
ATOM 1559 C C . TRP A 1 189 ? 6.617 0.790 -4.307 1.00 97.12 189 TRP A C 1
ATOM 1561 O O . TRP A 1 189 ? 6.712 -0.387 -4.676 1.00 97.12 189 TRP A O 1
ATOM 1571 N N . ALA A 1 190 ? 7.642 1.639 -4.413 1.00 94.94 190 ALA A N 1
ATOM 1572 C CA . ALA A 1 190 ? 8.940 1.317 -5.005 1.00 94.94 190 ALA A CA 1
ATOM 1573 C C . ALA A 1 190 ? 9.868 0.600 -4.009 1.00 94.94 190 ALA A C 1
ATOM 1575 O O . ALA A 1 190 ? 10.740 1.208 -3.390 1.00 94.94 190 ALA A O 1
ATOM 1576 N N . VAL A 1 191 ? 9.680 -0.712 -3.862 1.00 95.75 191 VAL A N 1
ATOM 1577 C CA . VAL A 1 191 ? 10.337 -1.520 -2.820 1.00 95.75 191 VAL A CA 1
ATOM 1578 C C . VAL A 1 191 ? 11.173 -2.680 -3.362 1.00 95.75 191 VAL A C 1
ATOM 1580 O O . VAL A 1 191 ? 10.987 -3.121 -4.501 1.00 95.75 191 VAL A O 1
ATOM 1583 N N . SER A 1 192 ? 12.036 -3.228 -2.501 1.00 95.44 192 SER A N 1
ATOM 1584 C CA . SER A 1 192 ? 12.723 -4.510 -2.711 1.00 95.44 192 SER A CA 1
ATOM 1585 C C . SER A 1 192 ? 12.213 -5.600 -1.749 1.00 95.44 192 SER A C 1
ATOM 1587 O O . SER A 1 192 ? 11.007 -5.694 -1.498 1.00 95.44 192 SER A O 1
ATOM 1589 N N . GLN A 1 193 ? 13.066 -6.511 -1.266 1.00 96.56 193 GLN A N 1
ATOM 1590 C CA . GLN A 1 193 ? 12.630 -7.665 -0.476 1.00 96.56 193 GLN A CA 1
ATOM 1591 C C . GLN A 1 193 ? 12.065 -7.273 0.901 1.00 96.56 193 GLN A C 1
ATOM 1593 O O . GLN A 1 193 ? 12.341 -6.209 1.447 1.00 96.56 193 GLN A O 1
ATOM 1598 N N . ALA A 1 194 ? 11.279 -8.183 1.490 1.00 96.81 194 ALA A N 1
ATOM 1599 C CA . ALA A 1 194 ? 10.649 -8.006 2.804 1.00 96.81 194 ALA A CA 1
ATOM 1600 C C . ALA A 1 194 ? 9.753 -6.754 2.915 1.00 96.81 194 ALA A C 1
ATOM 1602 O O . ALA A 1 194 ? 9.614 -6.193 4.001 1.00 96.81 194 ALA A O 1
ATOM 1603 N N . ALA A 1 195 ? 9.127 -6.359 1.801 1.00 97.94 195 ALA A N 1
ATOM 1604 C CA . ALA A 1 195 ? 8.240 -5.204 1.723 1.00 97.94 195 ALA A CA 1
ATOM 1605 C C . ALA A 1 195 ? 6.836 -5.520 1.147 1.00 97.94 195 ALA A C 1
ATOM 1607 O O . ALA A 1 195 ? 6.466 -4.995 0.091 1.00 97.94 195 ALA A O 1
ATOM 1608 N N . PRO A 1 196 ? 6.068 -6.457 1.742 1.00 98.06 196 PRO A N 1
ATOM 1609 C CA . PRO A 1 196 ? 4.823 -6.929 1.148 1.00 98.06 196 PRO A CA 1
ATOM 1610 C C . PRO A 1 196 ? 3.706 -5.877 1.190 1.00 98.06 196 PRO A C 1
ATOM 1612 O O . PRO A 1 196 ? 3.479 -5.236 2.215 1.00 98.06 196 PRO A O 1
ATOM 1615 N N . LEU A 1 197 ? 2.942 -5.816 0.100 1.00 98.38 197 LEU A N 1
ATOM 1616 C CA . LEU A 1 197 ? 1.684 -5.082 -0.007 1.00 98.38 197 LEU A CA 1
ATOM 1617 C C . LEU A 1 197 ? 0.537 -6.103 -0.021 1.00 98.38 197 LEU A C 1
ATOM 1619 O O . LEU A 1 197 ? 0.489 -6.983 -0.888 1.00 98.38 197 LEU A O 1
ATOM 1623 N N . ARG A 1 198 ? -0.345 -6.074 0.984 1.00 97.38 198 ARG A N 1
ATOM 1624 C CA . ARG A 1 198 ? -1.342 -7.141 1.193 1.00 97.38 198 ARG A CA 1
ATOM 1625 C C . ARG A 1 198 ? -2.729 -6.588 1.443 1.00 97.38 198 ARG A C 1
ATOM 1627 O O . ARG A 1 198 ? -2.867 -5.624 2.173 1.00 97.38 198 ARG A O 1
ATOM 1634 N N . ARG A 1 199 ? -3.777 -7.265 0.975 1.00 97.94 199 ARG A N 1
ATOM 1635 C CA . ARG A 1 199 ? -5.149 -6.922 1.381 1.00 97.94 199 ARG A CA 1
ATOM 1636 C C . ARG A 1 199 ? -5.491 -5.453 1.063 1.00 97.94 199 ARG A C 1
ATOM 1638 O O . ARG A 1 199 ? -6.081 -4.767 1.885 1.00 97.94 199 ARG A O 1
ATOM 1645 N N . VAL A 1 200 ? -5.078 -4.960 -0.103 1.00 98.50 200 VAL A N 1
ATOM 1646 C CA . VAL A 1 200 ? -5.292 -3.559 -0.503 1.00 98.50 200 VAL A CA 1
ATOM 1647 C C . VAL A 1 200 ? -6.265 -3.439 -1.664 1.00 98.50 200 VAL A C 1
ATOM 1649 O O . VAL A 1 200 ? -6.336 -4.324 -2.519 1.00 98.50 200 VAL A O 1
ATOM 1652 N N . HIS A 1 201 ? -6.986 -2.324 -1.704 1.00 98.38 201 HIS A N 1
ATOM 1653 C CA . HIS A 1 201 ? -7.781 -1.917 -2.853 1.00 98.38 201 HIS A CA 1
ATOM 1654 C C . HIS A 1 201 ? -7.206 -0.618 -3.432 1.00 98.38 201 HIS A C 1
ATOM 1656 O O . HIS A 1 201 ? -7.292 0.442 -2.823 1.00 98.38 201 HIS A O 1
ATOM 1662 N N . VAL A 1 202 ? -6.589 -0.703 -4.606 1.00 97.06 202 VAL A N 1
ATOM 1663 C CA . VAL A 1 202 ? -6.033 0.451 -5.317 1.00 97.06 202 VAL A CA 1
ATOM 1664 C C . VAL A 1 202 ? -7.033 0.887 -6.383 1.00 97.06 202 VAL A C 1
ATOM 1666 O O . VAL A 1 202 ? -7.223 0.179 -7.372 1.00 97.06 202 VAL A O 1
ATOM 1669 N N . ALA A 1 203 ? -7.680 2.034 -6.177 1.00 95.75 203 ALA A N 1
ATOM 1670 C CA . ALA A 1 203 ? -8.742 2.525 -7.063 1.00 95.75 203 ALA A CA 1
ATOM 1671 C C . ALA A 1 203 ? -8.216 3.125 -8.383 1.00 95.75 203 ALA A C 1
ATOM 1673 O O . ALA A 1 203 ? -8.982 3.351 -9.316 1.00 95.75 203 ALA A O 1
ATOM 1674 N N . LYS A 1 204 ? -6.910 3.395 -8.473 1.00 93.44 204 LYS A N 1
ATOM 1675 C CA . LYS A 1 204 ? -6.243 3.921 -9.675 1.00 93.44 204 LYS A CA 1
ATOM 1676 C C . LYS A 1 204 ? -4.965 3.124 -9.960 1.00 93.44 204 LYS A C 1
ATOM 1678 O O . LYS A 1 204 ? -4.986 1.895 -9.858 1.00 93.44 204 LYS A O 1
ATOM 1683 N N . ASP A 1 205 ? -3.881 3.789 -10.352 1.00 92.12 205 ASP A N 1
ATOM 1684 C CA . ASP A 1 205 ? -2.645 3.143 -10.781 1.00 92.12 205 ASP A CA 1
ATOM 1685 C C . ASP A 1 205 ? -1.751 2.775 -9.583 1.00 92.12 205 ASP A C 1
ATOM 1687 O O . ASP A 1 205 ? -1.579 3.547 -8.640 1.00 92.12 205 ASP A O 1
ATOM 1691 N N . LEU A 1 206 ? -1.158 1.580 -9.642 1.00 94.06 206 LEU A N 1
ATOM 1692 C CA . LEU A 1 206 ? -0.127 1.095 -8.725 1.00 94.06 206 LEU A CA 1
ATOM 1693 C C . LEU A 1 206 ? 1.224 1.096 -9.443 1.00 94.06 206 LEU A C 1
ATOM 1695 O O . LEU A 1 206 ? 1.420 0.371 -10.422 1.00 94.06 206 LEU A O 1
ATOM 1699 N N . ILE A 1 207 ? 2.181 1.856 -8.921 1.00 93.88 207 ILE A N 1
ATOM 1700 C CA . ILE A 1 207 ? 3.527 1.972 -9.484 1.00 93.88 207 ILE A CA 1
ATOM 1701 C C . ILE A 1 207 ? 4.518 1.288 -8.542 1.00 93.88 207 ILE A C 1
ATOM 1703 O O . ILE A 1 207 ? 4.696 1.694 -7.398 1.00 93.88 207 ILE A O 1
ATOM 1707 N N . LEU A 1 208 ? 5.184 0.233 -9.014 1.00 94.25 208 LEU A N 1
ATOM 1708 C CA . LEU A 1 208 ? 6.100 -0.584 -8.203 1.00 94.25 208 LEU A CA 1
ATOM 1709 C C . LEU A 1 208 ? 7.574 -0.196 -8.385 1.00 94.25 208 LEU A C 1
ATOM 1711 O O . LEU A 1 208 ? 8.469 -0.929 -7.965 1.00 94.25 208 LEU A O 1
ATOM 1715 N N . HIS A 1 209 ? 7.836 0.939 -9.025 1.00 90.81 209 HIS A N 1
ATOM 1716 C CA . HIS A 1 209 ? 9.164 1.490 -9.258 1.00 90.81 209 HIS A CA 1
ATOM 1717 C C . HIS A 1 209 ? 9.118 3.012 -9.137 1.00 90.81 209 HIS A C 1
ATOM 1719 O O . HIS A 1 209 ? 8.090 3.617 -9.403 1.00 90.81 209 HIS A O 1
ATOM 1725 N N . ASP A 1 210 ? 10.246 3.651 -8.850 1.00 90.81 210 ASP A N 1
ATOM 1726 C CA . ASP A 1 210 ? 10.341 5.115 -8.851 1.00 90.81 210 ASP A CA 1
ATOM 1727 C C . ASP A 1 210 ? 11.187 5.558 -10.049 1.00 90.81 210 ASP A C 1
ATOM 1729 O O . ASP A 1 210 ? 12.365 5.229 -10.120 1.00 90.81 210 ASP A O 1
ATOM 1733 N N . ALA A 1 211 ? 10.578 6.196 -11.053 1.00 86.75 211 ALA A N 1
ATOM 1734 C CA . ALA A 1 211 ? 11.264 6.761 -12.231 1.00 86.75 211 ALA A CA 1
ATOM 1735 C C . ALA A 1 211 ? 12.261 5.829 -12.978 1.00 86.75 211 ALA A C 1
ATOM 1737 O O . ALA A 1 211 ? 13.192 6.284 -13.642 1.00 86.75 211 ALA A O 1
ATOM 1738 N N . GLY A 1 212 ? 12.062 4.509 -12.905 1.00 84.19 212 GLY A N 1
ATOM 1739 C CA . GLY A 1 212 ? 12.920 3.499 -13.526 1.00 84.19 212 GLY A CA 1
ATOM 1740 C C . GLY A 1 212 ? 14.098 3.042 -12.660 1.00 84.19 212 GLY A C 1
ATOM 1741 O O . GLY A 1 212 ? 14.881 2.217 -13.135 1.00 84.19 212 GLY A O 1
ATOM 1742 N N . ALA A 1 213 ? 14.203 3.516 -11.416 1.00 87.62 213 ALA A N 1
ATOM 1743 C CA . ALA A 1 213 ? 15.173 3.072 -10.422 1.00 87.62 213 ALA A CA 1
ATOM 1744 C C . ALA A 1 213 ? 15.200 1.547 -10.307 1.00 87.62 213 ALA A C 1
ATOM 1746 O O . ALA A 1 213 ? 14.146 0.906 -10.267 1.00 87.62 213 ALA A O 1
ATOM 1747 N N . PHE A 1 214 ? 16.383 0.934 -10.245 1.00 88.56 214 PHE A N 1
ATOM 1748 C CA . PHE A 1 214 ? 16.437 -0.518 -10.079 1.00 88.56 214 PHE A CA 1
ATOM 1749 C C . PHE A 1 214 ? 15.810 -0.940 -8.752 1.00 88.56 214 PHE A C 1
ATOM 1751 O O . PHE A 1 214 ? 16.101 -0.369 -7.702 1.00 88.56 214 PHE A O 1
ATOM 1758 N N . ALA A 1 215 ? 14.965 -1.964 -8.821 1.00 91.38 215 ALA A N 1
ATOM 1759 C CA . ALA A 1 215 ? 14.233 -2.513 -7.692 1.00 91.38 215 ALA A CA 1
ATOM 1760 C C . ALA A 1 215 ? 14.222 -4.047 -7.781 1.00 91.38 215 ALA A C 1
ATOM 1762 O O . ALA A 1 215 ? 14.264 -4.615 -8.876 1.00 91.38 215 ALA A O 1
ATOM 1763 N N . SER A 1 216 ? 14.213 -4.718 -6.629 1.00 94.44 216 SER A N 1
ATOM 1764 C CA . SER A 1 216 ? 14.296 -6.180 -6.512 1.00 94.44 216 SER A CA 1
ATOM 1765 C C . SER A 1 216 ? 13.213 -6.713 -5.568 1.00 94.44 216 SER A C 1
ATOM 1767 O O . SER A 1 216 ? 13.458 -7.479 -4.633 1.00 94.44 216 SER A O 1
ATOM 1769 N N . GLY A 1 217 ? 11.987 -6.250 -5.791 1.00 90.88 217 GLY A N 1
ATOM 1770 C CA . GLY A 1 217 ? 10.782 -6.691 -5.104 1.00 90.88 217 GLY A CA 1
ATOM 1771 C C . GLY A 1 217 ? 10.361 -8.093 -5.548 1.00 90.88 217 GLY A C 1
ATOM 1772 O O . GLY A 1 217 ? 11.117 -8.853 -6.139 1.00 90.88 217 GLY A O 1
ATOM 1773 N N . GLY A 1 218 ? 9.165 -8.548 -5.231 1.00 94.62 218 GLY A N 1
ATOM 1774 C CA . GLY A 1 218 ? 8.238 -8.035 -4.237 1.00 94.62 218 GLY A CA 1
ATOM 1775 C C . GLY A 1 218 ? 7.052 -8.991 -4.136 1.00 94.62 218 GLY A C 1
ATOM 1776 O O . GLY A 1 218 ? 6.975 -9.976 -4.877 1.00 94.62 218 GLY A O 1
ATOM 1777 N N . VAL A 1 219 ? 6.148 -8.732 -3.192 1.00 97.12 219 VAL A N 1
ATOM 1778 C CA . VAL A 1 219 ? 4.931 -9.533 -3.008 1.00 97.12 219 VAL A CA 1
ATOM 1779 C C . VAL A 1 219 ? 3.723 -8.608 -2.939 1.00 97.12 219 VAL A C 1
ATOM 1781 O O . VAL A 1 219 ? 3.608 -7.828 -1.995 1.00 97.12 219 VAL A O 1
ATOM 1784 N N . LEU A 1 220 ? 2.805 -8.769 -3.893 1.00 97.81 220 LEU A N 1
ATOM 1785 C CA . LEU A 1 220 ? 1.458 -8.196 -3.877 1.00 97.81 220 LEU A CA 1
ATOM 1786 C C . LEU A 1 220 ? 0.472 -9.342 -3.659 1.00 97.81 220 LEU A C 1
ATOM 1788 O O . LEU A 1 220 ? 0.427 -10.275 -4.463 1.00 97.81 220 LEU A O 1
ATOM 1792 N N . ALA A 1 221 ? -0.292 -9.312 -2.570 1.00 96.88 221 ALA A N 1
ATOM 1793 C CA . ALA A 1 221 ? -1.178 -10.422 -2.229 1.00 96.88 221 ALA A CA 1
ATOM 1794 C C . ALA A 1 221 ? -2.583 -9.979 -1.820 1.00 96.88 221 ALA A C 1
ATOM 1796 O O . ALA A 1 221 ? -2.728 -9.028 -1.057 1.00 96.88 221 ALA A O 1
ATOM 1797 N N . ASN A 1 222 ? -3.600 -10.734 -2.244 1.00 96.94 222 ASN A N 1
ATOM 1798 C CA . ASN A 1 222 ? -5.000 -10.509 -1.876 1.00 96.94 222 ASN A CA 1
ATOM 1799 C C . ASN A 1 222 ? -5.439 -9.059 -2.147 1.00 96.94 222 ASN A C 1
ATOM 1801 O O . ASN A 1 222 ? -5.799 -8.345 -1.223 1.00 96.94 222 ASN A O 1
ATOM 1805 N N . ALA A 1 223 ? -5.315 -8.587 -3.384 1.00 97.50 223 ALA A N 1
ATOM 1806 C CA . ALA A 1 223 ? -5.513 -7.174 -3.712 1.00 97.50 223 ALA A CA 1
ATOM 1807 C C . ALA A 1 223 ? -6.472 -6.979 -4.889 1.00 97.50 223 ALA A C 1
ATOM 1809 O O . ALA A 1 223 ? -6.612 -7.863 -5.735 1.00 97.50 223 ALA A O 1
ATOM 1810 N N . ILE A 1 224 ? -7.094 -5.805 -4.961 1.00 97.44 224 ILE A N 1
ATOM 1811 C CA . ILE A 1 224 ? -7.747 -5.296 -6.173 1.00 97.44 224 ILE A CA 1
ATOM 1812 C C . ILE A 1 224 ? -6.930 -4.112 -6.668 1.00 97.44 224 ILE A C 1
ATOM 1814 O O . ILE A 1 224 ? -6.581 -3.239 -5.876 1.00 97.44 224 ILE A O 1
ATOM 1818 N N . VAL A 1 225 ? -6.658 -4.076 -7.970 1.00 95.00 225 VAL A N 1
ATOM 1819 C CA . VAL A 1 225 ? -6.150 -2.874 -8.636 1.00 95.00 225 VAL A CA 1
ATOM 1820 C C . VAL A 1 225 ? -7.067 -2.544 -9.805 1.00 95.00 225 VAL A C 1
ATOM 1822 O O . VAL A 1 225 ? -7.234 -3.361 -10.714 1.00 95.00 225 VAL A O 1
ATOM 1825 N N . GLU A 1 226 ? -7.690 -1.369 -9.753 1.00 93.62 226 GLU A N 1
ATOM 1826 C CA . GLU A 1 226 ? -8.591 -0.877 -10.797 1.00 93.62 226 GLU A CA 1
ATOM 1827 C C . GLU A 1 226 ? -7.836 -0.339 -12.019 1.00 93.62 226 GLU A C 1
ATOM 1829 O O . GLU A 1 226 ? -8.219 -0.622 -13.161 1.00 93.62 226 GLU A O 1
ATOM 1834 N N . GLY A 1 227 ? -6.752 0.405 -11.779 1.00 89.81 227 GLY A N 1
ATOM 1835 C CA . GLY A 1 227 ? -5.893 0.982 -12.808 1.00 89.81 227 GLY A CA 1
ATOM 1836 C C . GLY A 1 227 ? -4.753 0.068 -13.262 1.00 89.81 227 GLY A C 1
ATOM 1837 O O . GLY A 1 227 ? -4.807 -1.159 -13.151 1.00 89.81 227 GLY A O 1
ATOM 1838 N N . ASN A 1 228 ? -3.709 0.680 -13.818 1.00 88.56 228 ASN A N 1
ATOM 1839 C CA . ASN A 1 228 ? -2.500 -0.010 -14.256 1.00 88.56 228 ASN A CA 1
ATOM 1840 C C . ASN A 1 228 ? -1.676 -0.509 -13.067 1.00 88.56 228 ASN A C 1
ATOM 1842 O O . ASN A 1 228 ? -1.554 0.175 -12.056 1.00 88.56 228 ASN A O 1
ATOM 1846 N N . VAL A 1 229 ? -0.996 -1.645 -13.242 1.00 89.38 229 VAL A N 1
ATOM 1847 C CA . VAL A 1 229 ? 0.102 -2.059 -12.356 1.00 89.38 229 VAL A CA 1
ATOM 1848 C C . VAL A 1 229 ? 1.419 -1.973 -13.110 1.00 89.38 229 VAL A C 1
ATOM 1850 O O . VAL A 1 229 ? 1.703 -2.806 -13.966 1.00 89.38 229 VAL A O 1
ATOM 1853 N N . GLN A 1 230 ? 2.243 -0.983 -12.789 1.00 89.81 230 GLN A N 1
ATOM 1854 C CA . GLN A 1 230 ? 3.518 -0.756 -13.462 1.00 89.81 230 GLN A CA 1
ATOM 1855 C C . GLN A 1 230 ? 4.655 -1.429 -12.681 1.00 89.81 230 GLN A C 1
ATOM 1857 O O . GLN A 1 230 ? 5.131 -0.877 -11.688 1.00 89.81 230 GLN A O 1
ATOM 1862 N N . PHE A 1 231 ? 5.127 -2.609 -13.116 1.00 88.50 231 PHE A N 1
ATOM 1863 C CA . PHE A 1 231 ? 6.305 -3.223 -12.475 1.00 88.50 231 PHE A CA 1
ATOM 1864 C C . PHE A 1 231 ? 7.611 -2.508 -12.851 1.00 88.50 231 PHE A C 1
ATOM 1866 O O . PHE A 1 231 ? 8.557 -2.500 -12.069 1.00 88.50 231 PHE A O 1
ATOM 1873 N N . GLY A 1 232 ? 7.674 -1.844 -14.007 1.00 86.31 232 GLY A N 1
ATOM 1874 C CA . GLY A 1 232 ? 8.804 -0.981 -14.348 1.00 86.31 232 GLY A CA 1
ATOM 1875 C C . GLY A 1 232 ? 10.131 -1.723 -14.463 1.00 86.31 232 GLY A C 1
ATOM 1876 O O . GLY A 1 232 ? 10.289 -2.697 -15.195 1.00 86.31 232 GLY A O 1
ATOM 1877 N N . SER A 1 233 ? 11.105 -1.218 -13.718 1.00 86.62 233 SER A N 1
ATOM 1878 C CA . SER A 1 233 ? 12.457 -1.751 -13.541 1.00 86.62 233 SER A CA 1
ATOM 1879 C C . SER A 1 233 ? 12.563 -2.846 -12.475 1.00 86.62 233 SER A C 1
ATOM 1881 O O . SER A 1 233 ? 13.683 -3.263 -12.172 1.00 86.62 233 SER A O 1
ATOM 1883 N N . GLN A 1 234 ? 11.446 -3.319 -11.909 1.00 91.38 234 GLN A N 1
ATOM 1884 C CA . GLN A 1 234 ? 11.462 -4.457 -10.993 1.00 91.38 234 GLN A CA 1
ATOM 1885 C C . GLN A 1 234 ? 12.107 -5.673 -11.662 1.00 91.38 234 GLN A C 1
ATOM 1887 O O . GLN A 1 234 ? 11.697 -6.106 -12.743 1.00 91.38 234 GLN A O 1
ATOM 1892 N N . GLN A 1 235 ? 13.124 -6.224 -11.004 1.00 91.94 235 GLN A N 1
ATOM 1893 C CA . GLN A 1 235 ? 13.838 -7.413 -11.465 1.00 91.94 235 GLN A CA 1
ATOM 1894 C C . GLN A 1 235 ? 12.920 -8.633 -11.479 1.00 91.94 235 GLN A C 1
ATOM 1896 O O . GLN A 1 235 ? 12.837 -9.353 -12.478 1.00 91.94 235 GLN A O 1
ATOM 1901 N N . GLN A 1 236 ? 12.173 -8.815 -10.392 1.00 93.00 236 GLN A N 1
ATOM 1902 C CA . GLN A 1 236 ? 11.175 -9.859 -10.270 1.00 93.00 236 GLN A CA 1
ATOM 1903 C C . GLN A 1 236 ? 9.984 -9.415 -9.421 1.00 93.00 236 GLN A C 1
ATOM 1905 O O . GLN A 1 236 ? 10.070 -8.422 -8.702 1.00 93.00 236 GLN A O 1
ATOM 1910 N N . TYR A 1 237 ? 8.873 -10.151 -9.495 1.00 94.31 237 TYR A N 1
ATOM 1911 C CA . TYR A 1 237 ? 7.719 -9.912 -8.628 1.00 94.31 237 TYR A CA 1
ATOM 1912 C C . TYR A 1 237 ? 6.797 -11.136 -8.502 1.00 94.31 237 TYR A C 1
ATOM 1914 O O . TYR A 1 237 ? 6.618 -11.897 -9.455 1.00 94.31 237 TYR A O 1
ATOM 1922 N N . LEU A 1 238 ? 6.180 -11.311 -7.328 1.00 95.62 238 LEU A N 1
ATOM 1923 C CA . LEU A 1 238 ? 5.118 -12.290 -7.078 1.00 95.62 238 LEU A CA 1
ATOM 1924 C C . LEU A 1 238 ? 3.789 -11.573 -6.817 1.00 95.62 238 LEU A C 1
ATOM 1926 O O . LEU A 1 238 ? 3.645 -10.837 -5.840 1.00 95.62 238 LEU A O 1
ATOM 1930 N N . SER A 1 239 ? 2.787 -11.866 -7.638 1.00 95.44 239 SER A N 1
ATOM 1931 C CA . SER A 1 239 ? 1.397 -11.483 -7.400 1.00 95.44 239 SER A CA 1
ATOM 1932 C C . SER A 1 239 ? 0.576 -12.723 -7.054 1.00 95.44 239 SER A C 1
ATOM 1934 O O . SER A 1 239 ? 0.562 -13.691 -7.815 1.00 95.44 239 SER A O 1
ATOM 1936 N N . ARG A 1 240 ? -0.119 -12.713 -5.911 1.00 95.12 240 ARG A N 1
ATOM 1937 C CA . ARG A 1 240 ? -0.963 -13.833 -5.469 1.00 95.12 240 ARG A CA 1
ATOM 1938 C C . ARG A 1 240 ? -2.373 -13.375 -5.116 1.00 95.12 240 ARG A C 1
ATOM 1940 O O . ARG A 1 240 ? -2.535 -12.534 -4.241 1.00 95.12 240 ARG A O 1
ATOM 1947 N N . ASN A 1 241 ? -3.395 -13.984 -5.711 1.00 95.06 241 ASN A N 1
ATOM 1948 C CA . ASN A 1 241 ? -4.804 -13.645 -5.482 1.00 95.06 241 ASN A CA 1
ATOM 1949 C C . ASN A 1 241 ? -5.094 -12.157 -5.703 1.00 95.06 241 ASN A C 1
ATOM 1951 O O . ASN A 1 241 ? -5.723 -11.502 -4.875 1.00 95.06 241 ASN A O 1
ATOM 1955 N N . VAL A 1 242 ? -4.570 -11.613 -6.796 1.00 95.12 242 VAL A N 1
ATOM 1956 C CA . VAL A 1 242 ? -4.793 -10.224 -7.189 1.00 95.12 242 VAL A CA 1
ATOM 1957 C C . VAL A 1 242 ? -5.830 -10.192 -8.299 1.00 95.12 242 VAL A C 1
ATOM 1959 O O . VAL A 1 242 ? -5.749 -10.973 -9.249 1.00 95.12 242 VAL A O 1
ATOM 1962 N N . ASN A 1 243 ? -6.804 -9.302 -8.174 1.00 94.50 243 ASN A N 1
ATOM 1963 C CA . ASN A 1 243 ? -7.761 -9.006 -9.223 1.00 94.50 243 ASN A CA 1
ATOM 1964 C C . ASN A 1 243 ? -7.335 -7.723 -9.942 1.00 94.50 243 ASN A C 1
ATOM 1966 O O . ASN A 1 243 ? -7.446 -6.630 -9.385 1.00 94.50 243 ASN A O 1
ATOM 1970 N N . PHE A 1 244 ? -6.830 -7.871 -11.163 1.00 91.88 244 PHE A N 1
ATOM 1971 C CA . PHE A 1 244 ? -6.455 -6.749 -12.015 1.00 91.88 244 PHE A CA 1
ATOM 1972 C C . PHE A 1 244 ? -7.678 -6.365 -12.861 1.00 91.88 244 PHE A C 1
ATOM 1974 O O . PHE A 1 244 ? -8.086 -7.093 -13.762 1.00 91.88 244 PHE A O 1
ATOM 1981 N N . LEU A 1 245 ? -8.344 -5.255 -12.554 1.00 90.19 245 LEU A N 1
ATOM 1982 C CA . LEU A 1 245 ? -9.613 -4.906 -13.213 1.00 90.19 245 LEU A CA 1
ATOM 1983 C C . LEU A 1 245 ? -9.429 -4.101 -14.501 1.00 90.19 245 LEU A C 1
ATOM 1985 O O . LEU A 1 245 ? -10.393 -3.894 -15.249 1.00 90.19 245 LEU A O 1
ATOM 1989 N N . GLN A 1 246 ? -8.202 -3.675 -14.792 1.00 80.62 246 GLN A N 1
ATOM 1990 C CA . GLN A 1 246 ? -7.930 -2.867 -15.961 1.00 80.62 246 GLN A CA 1
ATOM 1991 C C . GLN A 1 246 ? -8.262 -3.598 -17.270 1.00 80.62 246 GLN A C 1
ATOM 1993 O O . GLN A 1 246 ? -7.840 -4.724 -17.524 1.00 80.62 246 GLN A O 1
ATOM 1998 N N . LYS A 1 247 ? -8.993 -2.908 -18.153 1.00 59.94 247 LYS A N 1
ATOM 1999 C CA . LYS A 1 247 ? -9.436 -3.438 -19.457 1.00 59.94 247 LYS A CA 1
ATOM 2000 C C . LYS A 1 247 ? -8.534 -3.056 -20.637 1.00 59.94 247 LYS A C 1
ATOM 2002 O O . LYS A 1 247 ? -8.711 -3.591 -21.729 1.00 59.94 247 LYS A O 1
ATOM 2007 N N . LYS A 1 248 ? -7.602 -2.112 -20.459 1.00 54.72 248 LYS A N 1
ATOM 2008 C CA . LYS A 1 248 ? -6.673 -1.653 -21.503 1.00 54.72 248 LYS A CA 1
ATOM 2009 C C . LYS A 1 248 ? -5.250 -2.026 -21.113 1.00 54.72 248 LYS A C 1
ATOM 2011 O O . LYS A 1 248 ? -4.840 -1.782 -19.991 1.00 54.72 248 LYS A O 1
ATOM 2016 N N . LYS A 1 249 ? -4.521 -2.622 -22.053 1.00 52.72 249 LYS A N 1
ATOM 2017 C CA . LYS A 1 249 ? -3.127 -3.032 -21.888 1.00 52.72 249 LYS A CA 1
ATOM 2018 C C . LYS A 1 249 ? -2.241 -1.786 -21.805 1.00 52.72 249 LYS A C 1
ATOM 2020 O O . LYS A 1 249 ? -1.901 -1.216 -22.840 1.00 52.72 249 LYS A O 1
ATOM 2025 N N . GLY A 1 250 ? -1.955 -1.313 -20.594 1.00 52.59 250 GLY A N 1
ATOM 2026 C CA . GLY A 1 250 ? -0.873 -0.362 -20.355 1.00 52.59 250 GLY A CA 1
ATOM 2027 C C . GLY A 1 250 ? 0.482 -1.017 -20.619 1.00 52.59 250 GLY A C 1
ATOM 2028 O O . GLY A 1 250 ? 0.586 -2.238 -20.701 1.00 52.59 250 GLY A O 1
ATOM 2029 N N . ILE A 1 251 ? 1.527 -0.212 -20.793 1.00 53.88 251 ILE A N 1
ATOM 2030 C CA . ILE A 1 251 ? 2.901 -0.719 -20.871 1.00 53.88 251 ILE A CA 1
ATOM 2031 C C . ILE A 1 251 ? 3.258 -1.243 -19.475 1.00 53.88 251 ILE A C 1
ATOM 2033 O O . ILE A 1 251 ? 3.519 -0.467 -18.558 1.00 53.88 251 ILE A O 1
ATOM 2037 N N . PHE A 1 252 ? 3.242 -2.563 -19.311 1.00 68.50 252 PHE A N 1
ATOM 2038 C CA . PHE A 1 252 ? 3.558 -3.234 -18.055 1.00 68.50 252 PHE A CA 1
ATOM 2039 C C . PHE A 1 252 ? 4.982 -3.757 -18.156 1.00 68.50 252 PHE A C 1
ATOM 2041 O O . PHE A 1 252 ? 5.214 -4.887 -18.560 1.00 68.50 252 PHE A O 1
ATOM 2048 N N . LEU A 1 253 ? 5.964 -2.915 -17.854 1.00 69.19 253 LEU A N 1
ATOM 2049 C CA . LEU A 1 253 ? 7.358 -3.361 -17.827 1.00 69.19 253 LEU A CA 1
ATOM 2050 C C . LEU A 1 253 ? 7.588 -4.337 -16.664 1.00 69.19 253 LEU A C 1
ATOM 2052 O O . LEU A 1 253 ? 6.843 -4.299 -15.694 1.00 69.19 253 LEU A O 1
ATOM 2056 N N . GLY A 1 254 ? 8.639 -5.151 -16.752 1.00 75.50 254 GLY A N 1
ATOM 2057 C CA . GLY A 1 254 ? 9.193 -6.018 -15.708 1.00 75.50 254 GLY A CA 1
ATOM 2058 C C . GLY A 1 254 ? 10.428 -6.731 -16.268 1.00 75.50 254 GLY A C 1
ATOM 2059 O O . GLY A 1 254 ? 10.411 -7.144 -17.425 1.00 75.50 254 GLY A O 1
ATOM 2060 N N . ALA A 1 255 ? 11.531 -6.818 -15.521 1.00 80.31 255 ALA A N 1
ATOM 2061 C CA . ALA A 1 255 ? 12.824 -7.112 -16.144 1.00 80.31 255 ALA A CA 1
ATOM 2062 C C . ALA A 1 255 ? 13.078 -8.607 -16.385 1.00 80.31 255 ALA A C 1
ATOM 2064 O O . ALA A 1 255 ? 13.369 -8.988 -17.516 1.00 80.31 255 ALA A O 1
ATOM 2065 N N . TRP A 1 256 ? 13.011 -9.459 -15.356 1.00 86.38 256 TRP A N 1
ATOM 2066 C CA . TRP A 1 256 ? 13.468 -10.852 -15.470 1.00 86.38 256 TRP A CA 1
ATOM 2067 C C . TRP A 1 256 ? 12.370 -11.882 -15.225 1.00 86.38 256 TRP A C 1
ATOM 2069 O O . TRP A 1 256 ? 12.230 -12.795 -16.037 1.00 86.38 256 TRP A O 1
ATOM 2079 N N . SER A 1 257 ? 11.600 -11.773 -14.134 1.00 89.12 257 SER A N 1
ATOM 2080 C CA . SER A 1 257 ? 10.635 -12.819 -13.758 1.00 89.12 257 SER A CA 1
ATOM 2081 C C . SER A 1 257 ? 9.382 -12.295 -13.056 1.00 89.12 257 SER A C 1
ATOM 2083 O O . SER A 1 257 ? 9.469 -11.675 -12.003 1.00 89.12 257 SER A O 1
ATOM 2085 N N . ASN A 1 258 ? 8.203 -12.611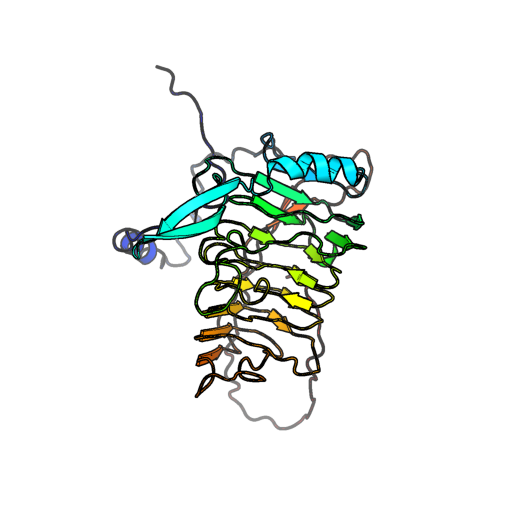 -13.589 1.00 88.75 258 ASN A N 1
ATOM 2086 C CA . ASN A 1 258 ? 6.921 -12.317 -12.949 1.00 88.75 258 ASN A CA 1
ATOM 2087 C C . ASN A 1 258 ? 6.134 -13.606 -12.711 1.00 88.75 258 ASN A C 1
ATOM 2089 O O . ASN A 1 258 ? 5.938 -14.412 -13.624 1.00 88.75 258 ASN A O 1
ATOM 2093 N N . VAL A 1 259 ? 5.661 -13.791 -11.480 1.00 92.62 259 VAL A N 1
ATOM 2094 C CA . VAL A 1 259 ? 4.903 -14.975 -11.069 1.00 92.62 259 VAL A CA 1
ATOM 2095 C C . VAL A 1 259 ? 3.511 -14.555 -10.613 1.00 92.62 259 VAL A C 1
ATOM 2097 O O . VAL A 1 259 ? 3.368 -13.733 -9.711 1.00 92.62 259 VAL A O 1
ATOM 2100 N N . PHE A 1 260 ? 2.483 -15.154 -11.208 1.00 93.19 260 PHE A N 1
ATOM 2101 C CA . PHE A 1 260 ? 1.080 -14.922 -10.880 1.00 93.19 260 PHE A CA 1
ATOM 2102 C C . PHE A 1 260 ? 0.451 -16.209 -10.348 1.00 93.19 260 PHE A C 1
ATOM 2104 O O . PHE A 1 260 ? 0.468 -17.230 -11.032 1.00 93.19 260 PHE A O 1
ATOM 2111 N N . VAL A 1 261 ? -0.129 -16.168 -9.147 1.00 95.12 261 VAL A N 1
ATOM 2112 C CA . VAL A 1 261 ? -0.754 -17.337 -8.501 1.00 95.12 261 VAL A CA 1
ATOM 2113 C C . VAL A 1 261 ? -2.176 -16.997 -8.061 1.00 95.12 261 VAL A C 1
ATOM 2115 O O . VAL A 1 261 ? -2.370 -16.131 -7.217 1.00 95.12 261 VAL A O 1
ATOM 2118 N N . GLY A 1 262 ? -3.187 -17.663 -8.612 1.00 92.62 262 GLY A N 1
ATOM 2119 C CA . GLY A 1 262 ? -4.601 -17.425 -8.299 1.00 92.62 262 GLY A CA 1
ATOM 2120 C C . GLY A 1 262 ? -5.097 -16.021 -8.661 1.00 92.62 262 GLY A C 1
ATOM 2121 O O . GLY A 1 262 ? -6.099 -15.565 -8.117 1.00 92.62 262 GLY A O 1
ATOM 2122 N N . CYS A 1 263 ? -4.376 -15.309 -9.526 1.00 92.31 263 CYS A N 1
ATOM 2123 C CA . CYS A 1 263 ? -4.730 -13.966 -9.960 1.00 92.31 263 CYS A CA 1
ATOM 2124 C C . CYS A 1 263 ? -5.744 -13.997 -11.118 1.00 92.31 263 CYS A C 1
ATOM 2126 O O . CYS A 1 263 ? -5.785 -14.942 -11.911 1.00 92.31 263 CYS A O 1
ATOM 2128 N N . ILE A 1 264 ? -6.567 -12.952 -11.198 1.00 89.88 264 ILE A N 1
ATOM 2129 C CA . ILE A 1 264 ? -7.609 -12.769 -12.212 1.00 89.88 264 ILE A CA 1
ATOM 2130 C C . ILE A 1 264 ? -7.171 -11.634 -13.136 1.00 89.88 264 ILE A C 1
ATOM 2132 O O . ILE A 1 264 ? -6.737 -10.590 -12.654 1.00 89.88 264 ILE A O 1
ATOM 2136 N N . ASN A 1 265 ? -7.310 -11.842 -14.452 1.00 87.75 265 ASN A N 1
ATOM 2137 C CA . ASN A 1 265 ? -6.941 -10.882 -15.502 1.00 87.75 265 ASN A CA 1
ATOM 2138 C C . ASN A 1 265 ? -5.474 -10.422 -15.436 1.00 87.75 265 ASN A C 1
ATOM 2140 O O . ASN A 1 265 ? -5.184 -9.240 -15.595 1.00 87.75 265 ASN A O 1
ATOM 2144 N N . ASN A 1 266 ? -4.548 -11.354 -15.193 1.00 82.62 266 ASN A N 1
ATOM 2145 C CA . ASN A 1 266 ? -3.120 -11.051 -15.063 1.00 82.62 266 ASN A CA 1
ATOM 2146 C C . ASN A 1 266 ? -2.640 -10.133 -16.197 1.00 82.62 266 ASN A C 1
ATOM 2148 O O . ASN A 1 266 ? -2.888 -10.457 -17.366 1.00 82.62 266 ASN A O 1
ATOM 2152 N N . PRO A 1 267 ? -1.939 -9.027 -15.886 1.00 73.62 267 PRO A N 1
ATOM 2153 C CA . PRO A 1 267 ? -1.326 -8.211 -16.919 1.00 73.62 267 PRO A CA 1
ATOM 2154 C C . PRO A 1 267 ? -0.331 -9.076 -17.692 1.00 73.62 267 PRO A C 1
ATOM 2156 O O . PRO A 1 267 ? 0.323 -9.939 -17.107 1.00 73.62 267 PRO A O 1
ATOM 2159 N N . ASN A 1 268 ? -0.211 -8.860 -19.002 1.00 67.94 268 ASN A N 1
ATOM 2160 C CA . ASN A 1 268 ? 0.880 -9.445 -19.770 1.00 67.94 268 ASN A CA 1
ATOM 2161 C C . ASN A 1 268 ? 2.114 -8.553 -19.578 1.00 67.94 268 ASN A C 1
ATOM 2163 O O . ASN A 1 268 ? 2.162 -7.487 -20.193 1.00 67.94 268 ASN A O 1
ATOM 2167 N N . PRO A 1 269 ? 3.124 -8.956 -18.785 1.00 59.59 269 PRO A N 1
ATOM 2168 C CA . PRO A 1 269 ? 4.291 -8.120 -18.522 1.00 59.59 269 PRO A CA 1
ATOM 2169 C C . PRO A 1 269 ? 5.184 -7.958 -19.756 1.00 59.59 269 PRO A C 1
ATOM 2171 O O . PRO A 1 269 ? 6.186 -7.273 -19.688 1.00 59.59 269 PRO A O 1
ATOM 2174 N N . SER A 1 270 ? 4.879 -8.622 -20.878 1.00 58.50 270 SER A N 1
ATOM 2175 C CA . SER A 1 270 ? 5.612 -8.455 -22.141 1.00 58.50 270 SER A CA 1
ATOM 2176 C C . SER A 1 270 ? 5.082 -7.291 -22.985 1.00 58.50 270 SER A C 1
ATOM 2178 O O . SER A 1 270 ? 5.739 -6.883 -23.945 1.00 58.50 270 SER A O 1
ATOM 2180 N N . ASP A 1 271 ? 3.897 -6.761 -22.662 1.00 59.56 271 ASP A N 1
ATOM 2181 C CA . ASP A 1 271 ? 3.281 -5.667 -23.408 1.00 59.56 271 ASP A CA 1
ATOM 2182 C C . ASP A 1 271 ? 4.094 -4.375 -23.148 1.00 59.56 271 ASP A C 1
ATOM 2184 O O . ASP A 1 271 ? 3.994 -3.749 -22.095 1.00 59.56 271 ASP A O 1
ATOM 2188 N N . GLY A 1 272 ? 4.940 -3.996 -24.117 1.00 53.00 272 GLY A N 1
ATOM 2189 C CA . GLY A 1 272 ? 5.740 -2.762 -24.094 1.00 53.00 272 GLY A CA 1
ATOM 2190 C C . GLY A 1 272 ? 7.212 -2.900 -23.671 1.00 53.00 272 GLY A C 1
ATOM 2191 O O . GLY A 1 272 ? 7.864 -1.894 -23.397 1.00 53.00 272 GLY A O 1
ATOM 2192 N N . ILE A 1 273 ? 7.764 -4.118 -23.648 1.00 57.19 273 ILE A N 1
ATOM 2193 C CA . ILE A 1 273 ? 9.177 -4.366 -23.320 1.00 57.19 273 ILE A CA 1
ATOM 2194 C C . ILE A 1 273 ? 10.094 -4.369 -24.556 1.00 57.19 273 ILE A C 1
ATOM 2196 O O . ILE A 1 273 ? 9.749 -4.899 -25.607 1.00 57.19 273 ILE A O 1
ATOM 2200 N N . ILE A 1 274 ? 11.301 -3.803 -24.391 1.00 52.97 274 ILE A N 1
ATOM 2201 C CA . ILE A 1 274 ? 12.356 -3.661 -25.420 1.00 52.97 274 ILE A CA 1
ATOM 2202 C C . ILE A 1 274 ? 13.479 -4.719 -25.255 1.00 52.97 274 ILE A C 1
ATOM 2204 O O . ILE A 1 274 ? 14.367 -4.822 -26.099 1.00 52.97 274 ILE A O 1
ATOM 2208 N N . ILE A 1 275 ? 13.471 -5.538 -24.190 1.00 57.41 275 ILE A N 1
ATOM 2209 C CA . ILE A 1 275 ? 14.469 -6.615 -24.025 1.00 57.41 275 ILE A CA 1
ATOM 2210 C C . ILE A 1 275 ? 14.113 -7.805 -24.926 1.00 57.41 275 ILE A C 1
ATOM 2212 O O . ILE A 1 275 ? 12.959 -8.238 -24.973 1.00 57.41 275 ILE A O 1
ATOM 2216 N N . ALA A 1 276 ? 15.103 -8.348 -25.637 1.00 55.72 276 ALA A N 1
ATOM 2217 C CA . ALA A 1 276 ? 14.903 -9.494 -26.518 1.00 55.72 276 ALA A CA 1
ATOM 2218 C C . ALA A 1 276 ? 14.384 -10.702 -25.714 1.00 55.72 276 ALA A C 1
ATOM 2220 O O . ALA A 1 276 ? 15.083 -11.216 -24.846 1.00 55.72 276 ALA A O 1
ATOM 2221 N N . GLY A 1 277 ? 13.154 -11.135 -26.005 1.00 61.50 277 GLY A N 1
ATOM 2222 C CA . GLY A 1 277 ? 12.498 -12.284 -25.366 1.00 61.50 277 GLY A CA 1
ATOM 2223 C C . GLY A 1 277 ? 11.520 -11.956 -24.230 1.00 61.50 277 GLY A C 1
ATOM 2224 O O . GLY A 1 277 ? 10.741 -12.834 -23.872 1.00 61.50 277 GLY A O 1
ATOM 2225 N N . GLY A 1 278 ? 11.494 -10.719 -23.717 1.00 70.00 278 GLY A N 1
ATOM 2226 C CA . GLY A 1 278 ? 10.632 -10.338 -22.587 1.00 70.00 278 GLY A CA 1
ATOM 2227 C C . GLY A 1 278 ? 10.992 -11.034 -21.257 1.00 70.00 278 GLY A C 1
ATOM 2228 O O . GLY A 1 278 ? 11.942 -11.816 -21.196 1.00 70.00 278 GLY A O 1
ATOM 2229 N N . PRO A 1 279 ? 10.274 -10.737 -20.160 1.00 80.69 279 PRO A N 1
ATOM 2230 C CA . PRO A 1 279 ? 10.467 -11.393 -18.876 1.00 80.69 279 PRO A CA 1
ATOM 2231 C C . PRO A 1 279 ? 9.937 -12.825 -18.927 1.00 80.69 279 PRO A C 1
ATOM 2233 O O . PRO A 1 279 ? 8.981 -13.137 -19.637 1.00 80.69 279 PRO A O 1
ATOM 2236 N N . SER A 1 280 ? 10.499 -13.693 -18.091 1.00 84.00 280 SER A N 1
ATOM 2237 C CA . SER A 1 280 ? 9.888 -14.990 -17.806 1.00 84.00 280 SER A CA 1
ATOM 2238 C C . SER A 1 280 ? 8.580 -14.780 -17.043 1.00 84.00 280 SER A C 1
ATOM 2240 O O . SER A 1 280 ? 8.559 -14.107 -16.014 1.00 84.00 280 SER A O 1
ATOM 2242 N N . VAL A 1 281 ? 7.480 -15.357 -17.530 1.00 86.56 281 VAL A N 1
ATOM 2243 C CA . VAL A 1 281 ? 6.155 -15.230 -16.906 1.00 86.56 281 VAL A CA 1
ATOM 2244 C C . VAL A 1 281 ? 5.648 -16.608 -16.507 1.00 86.56 281 VAL A C 1
ATOM 2246 O O . VAL A 1 281 ? 5.503 -17.488 -17.351 1.00 86.56 281 VAL A O 1
ATOM 2249 N N . THR A 1 282 ? 5.362 -16.794 -15.218 1.00 89.19 282 THR A N 1
ATOM 2250 C CA . THR A 1 282 ? 4.751 -18.021 -14.684 1.00 89.19 282 THR A CA 1
ATOM 2251 C C . THR A 1 282 ? 3.350 -17.717 -14.181 1.00 89.19 282 THR A C 1
ATOM 2253 O O . THR A 1 282 ? 3.160 -16.770 -13.421 1.00 89.19 282 THR A O 1
ATOM 2256 N N . ILE A 1 283 ? 2.369 -18.524 -14.584 1.00 90.69 283 ILE A N 1
ATOM 2257 C CA . ILE A 1 283 ? 0.976 -18.373 -14.161 1.00 90.69 283 ILE A CA 1
ATOM 2258 C C . ILE A 1 283 ? 0.476 -19.709 -13.611 1.00 90.69 283 ILE A C 1
ATOM 2260 O O . ILE A 1 283 ? 0.386 -20.688 -14.347 1.00 90.69 283 ILE A O 1
ATOM 2264 N N . ASP A 1 284 ? 0.100 -19.725 -12.336 1.00 92.25 284 ASP A N 1
ATOM 2265 C CA . ASP A 1 284 ? -0.736 -20.761 -11.731 1.00 92.25 284 ASP A CA 1
ATOM 2266 C C . ASP A 1 284 ? -2.118 -20.162 -11.467 1.00 92.25 284 ASP A C 1
ATOM 2268 O O . ASP A 1 284 ? -2.322 -19.447 -10.492 1.00 92.25 284 ASP A O 1
ATOM 2272 N N . SER A 1 285 ? -3.088 -20.414 -12.343 1.00 86.38 285 SER A N 1
ATOM 2273 C CA . SER A 1 285 ? -4.445 -19.883 -12.173 1.00 86.38 285 SER A CA 1
ATOM 2274 C C . SER A 1 285 ? -5.278 -20.655 -11.146 1.00 86.38 285 SER A C 1
ATOM 2276 O O . SER A 1 285 ? -6.389 -20.234 -10.826 1.00 86.38 285 SER A O 1
ATOM 2278 N N . SER A 1 286 ? -4.789 -21.788 -10.627 1.00 85.31 286 SER A N 1
ATOM 2279 C CA . SER A 1 286 ? -5.604 -22.701 -9.829 1.00 85.31 286 SER A CA 1
ATOM 2280 C C . SER A 1 286 ? -4.832 -23.333 -8.664 1.00 85.31 286 SER A C 1
ATOM 2282 O O . SER A 1 286 ? -4.702 -24.565 -8.603 1.00 85.31 286 SER A O 1
ATOM 2284 N N . PRO A 1 287 ? -4.371 -22.507 -7.702 1.00 90.06 287 PRO A N 1
ATOM 2285 C CA . PRO A 1 287 ? -3.687 -23.004 -6.517 1.00 90.06 287 PRO A CA 1
ATOM 2286 C C . PRO A 1 287 ? -4.597 -23.954 -5.727 1.00 90.06 287 PRO A C 1
ATOM 2288 O O . PRO A 1 287 ? -5.786 -23.695 -5.541 1.00 90.06 287 PRO A O 1
ATOM 2291 N N . GLN A 1 288 ? -4.034 -25.064 -5.242 1.00 90.94 288 GLN A N 1
ATOM 2292 C CA . GLN A 1 288 ? -4.792 -26.076 -4.487 1.00 90.94 288 GLN A CA 1
ATOM 2293 C C . GLN A 1 288 ? -5.290 -25.551 -3.139 1.00 90.94 288 GLN A C 1
ATOM 2295 O O . GLN A 1 288 ? -6.347 -25.962 -2.665 1.00 90.94 288 GLN A O 1
ATOM 2300 N N . MET A 1 289 ? -4.522 -24.658 -2.520 1.00 90.69 289 MET A N 1
ATOM 2301 C CA . MET A 1 289 ? -4.841 -24.072 -1.230 1.00 90.69 289 MET A CA 1
ATOM 2302 C C . MET A 1 289 ? -4.367 -22.627 -1.182 1.00 90.69 289 MET A C 1
ATOM 2304 O O . MET A 1 289 ? -3.261 -22.299 -1.611 1.00 90.69 289 MET A O 1
ATOM 2308 N N . VAL A 1 290 ? -5.200 -21.778 -0.600 1.00 89.88 290 VAL A N 1
ATOM 2309 C CA . VAL A 1 290 ? -4.887 -20.392 -0.290 1.00 89.88 290 VAL A CA 1
ATOM 2310 C C . VAL A 1 290 ? -5.178 -20.149 1.181 1.00 89.88 290 VAL A C 1
ATOM 2312 O O . VAL A 1 290 ? -6.276 -20.434 1.644 1.00 89.88 290 VAL A O 1
ATOM 2315 N N . VAL A 1 291 ? -4.226 -19.551 1.893 1.00 93.00 291 VAL A N 1
ATOM 2316 C CA . VAL A 1 291 ? -4.418 -19.071 3.265 1.00 93.00 291 VAL A CA 1
ATOM 2317 C C . VAL A 1 291 ? -3.908 -17.639 3.328 1.00 93.00 291 VAL A C 1
ATOM 2319 O O . VAL A 1 291 ? -2.766 -17.374 2.945 1.00 93.00 291 VAL A O 1
ATOM 2322 N N . GLU A 1 292 ? -4.757 -16.710 3.761 1.00 94.69 292 GLU A N 1
ATOM 2323 C CA . GLU A 1 292 ? -4.355 -15.314 3.933 1.00 94.69 292 GLU A CA 1
ATOM 2324 C C . GLU A 1 292 ? -3.834 -15.054 5.346 1.00 94.69 292 GLU A C 1
ATOM 2326 O O . GLU A 1 292 ? -4.155 -15.772 6.292 1.00 94.69 292 GLU A O 1
ATOM 2331 N N . LYS A 1 293 ? -2.985 -14.029 5.480 1.00 94.88 293 LYS A N 1
ATOM 2332 C CA . LYS A 1 293 ? -2.398 -13.661 6.770 1.00 94.88 293 LYS A CA 1
ATOM 2333 C C . LYS A 1 293 ? -3.511 -13.220 7.737 1.00 94.88 293 LYS A C 1
ATOM 2335 O O . LYS A 1 293 ? -4.337 -12.401 7.330 1.00 94.88 293 LYS A O 1
ATOM 2340 N N . PRO A 1 294 ? -3.499 -13.672 9.003 1.00 96.62 294 PRO A N 1
ATOM 2341 C CA . PRO A 1 294 ? -4.311 -13.068 10.053 1.00 96.62 294 PRO A CA 1
ATOM 2342 C C . PRO A 1 294 ? -4.062 -11.562 10.190 1.00 96.62 294 PRO A C 1
ATOM 2344 O O . PRO A 1 294 ? -2.941 -11.087 9.972 1.00 96.62 294 PRO A O 1
ATOM 2347 N N . PHE A 1 295 ? -5.089 -10.803 10.553 1.00 94.44 295 PHE A N 1
ATOM 2348 C CA . PHE A 1 295 ? -5.010 -9.348 10.698 1.00 94.44 295 PHE A CA 1
ATOM 2349 C C . PHE A 1 295 ? -5.880 -8.855 11.852 1.00 94.44 295 PHE A C 1
ATOM 2351 O O . PHE A 1 295 ? -6.834 -9.522 12.249 1.00 94.44 295 PHE A O 1
ATOM 2358 N N . VAL A 1 296 ? -5.512 -7.705 12.413 1.00 93.94 296 VAL A N 1
ATOM 2359 C CA . VAL A 1 296 ? -6.228 -7.097 13.537 1.00 93.94 296 VAL A CA 1
ATOM 2360 C C . VAL A 1 296 ? -7.356 -6.222 13.003 1.00 93.94 296 VAL A C 1
ATOM 2362 O O . VAL A 1 296 ? -7.169 -5.481 12.041 1.00 93.94 296 VAL A O 1
ATOM 2365 N N . VAL A 1 297 ? -8.514 -6.307 13.647 1.00 95.50 297 VAL A N 1
ATOM 2366 C CA . VAL A 1 297 ? -9.709 -5.522 13.343 1.00 95.50 297 VAL A CA 1
ATOM 2367 C C . VAL A 1 297 ? -10.122 -4.749 14.587 1.00 95.50 297 VAL A C 1
ATOM 2369 O O . VAL A 1 297 ? -10.056 -5.275 15.700 1.00 95.50 297 VAL A O 1
ATOM 2372 N N . LEU A 1 298 ? -10.562 -3.509 14.402 1.00 94.75 298 LEU A N 1
ATOM 2373 C CA . LEU A 1 298 ? -11.240 -2.731 15.428 1.00 94.75 298 LEU A CA 1
ATOM 2374 C C . LEU A 1 298 ? -12.738 -3.038 15.358 1.00 94.75 298 LEU A C 1
ATOM 2376 O O . LEU A 1 298 ? -13.355 -2.863 14.309 1.00 94.75 298 LEU A O 1
ATOM 2380 N N . LYS A 1 299 ? -13.334 -3.494 16.463 1.00 89.94 299 LYS A N 1
ATOM 2381 C CA . LYS A 1 299 ? -14.783 -3.707 16.517 1.00 89.94 299 LYS A CA 1
ATOM 2382 C C . LYS A 1 299 ? -15.498 -2.366 16.479 1.00 89.94 299 LYS A C 1
ATOM 2384 O O . LYS A 1 299 ? -15.118 -1.434 17.190 1.00 89.94 299 LYS A O 1
ATOM 2389 N N . GLU A 1 300 ? -16.567 -2.320 15.697 1.00 78.81 300 GLU A N 1
ATOM 2390 C CA . GLU A 1 300 ? -17.481 -1.187 15.660 1.00 78.81 300 GLU A CA 1
ATOM 2391 C C . GLU A 1 300 ? -18.026 -0.896 17.067 1.00 78.81 300 GLU A C 1
ATOM 2393 O O . GLU A 1 300 ? -18.463 -1.801 17.787 1.00 78.81 300 GLU A O 1
ATOM 2398 N N . GLN A 1 301 ? -17.965 0.376 17.461 1.00 76.19 301 GLN A N 1
ATOM 2399 C CA . GLN A 1 301 ? -18.583 0.876 18.685 1.00 76.19 301 GLN A CA 1
ATOM 2400 C C . GLN A 1 301 ? -20.017 1.281 18.329 1.00 76.19 301 GLN A C 1
ATOM 2402 O O . GLN A 1 301 ? -20.211 2.200 17.538 1.00 76.19 301 GLN A O 1
ATOM 2407 N N . ILE A 1 302 ? -21.020 0.595 18.883 1.00 74.31 302 ILE A N 1
ATOM 2408 C CA . ILE A 1 302 ? -22.434 0.887 18.588 1.00 74.31 302 ILE A CA 1
ATOM 2409 C C . ILE A 1 302 ? -22.865 2.151 19.343 1.00 74.31 302 ILE A C 1
ATOM 2411 O O . ILE A 1 302 ? -23.655 2.953 18.847 1.00 74.31 302 ILE A O 1
ATOM 2415 N N . LEU A 1 303 ? -22.326 2.343 20.547 1.00 71.88 303 LEU A N 1
ATOM 2416 C CA . LEU A 1 303 ? -22.504 3.533 21.367 1.00 71.88 303 LEU A CA 1
ATOM 2417 C C . LEU A 1 303 ? -21.145 4.167 21.671 1.00 71.88 303 LEU A C 1
ATOM 2419 O O . LEU A 1 303 ? -20.159 3.468 21.884 1.00 71.88 303 LEU A O 1
ATOM 2423 N N . ALA A 1 304 ? -21.098 5.495 21.808 1.00 73.12 304 ALA A N 1
ATOM 2424 C CA . ALA A 1 304 ? -19.877 6.211 22.205 1.00 73.12 304 ALA A CA 1
ATOM 2425 C C . ALA A 1 304 ? -19.334 5.780 23.587 1.00 73.12 304 ALA A C 1
ATOM 2427 O O . ALA A 1 304 ? -18.163 5.987 23.893 1.00 73.12 304 ALA A O 1
ATOM 2428 N N . SER A 1 305 ? -20.184 5.176 24.426 1.00 77.19 305 SER A N 1
ATOM 2429 C CA . SER A 1 305 ? -19.810 4.595 25.718 1.00 77.19 305 SER A CA 1
ATOM 2430 C C . SER A 1 305 ? -19.188 3.201 25.619 1.00 77.19 305 SER A C 1
ATOM 2432 O O . SER A 1 305 ? -18.688 2.697 26.626 1.00 77.19 305 SER A O 1
ATOM 2434 N N . ASP A 1 306 ? -19.266 2.543 24.459 1.00 79.94 306 ASP A N 1
ATOM 2435 C CA . ASP A 1 306 ? -18.762 1.184 24.305 1.00 79.94 306 ASP A CA 1
ATOM 2436 C C . ASP A 1 306 ? -17.233 1.181 24.375 1.00 79.94 306 ASP A C 1
ATOM 2438 O O . ASP A 1 306 ? -16.573 2.000 23.729 1.00 79.94 306 ASP A O 1
ATOM 2442 N N . PRO A 1 307 ? -16.627 0.246 25.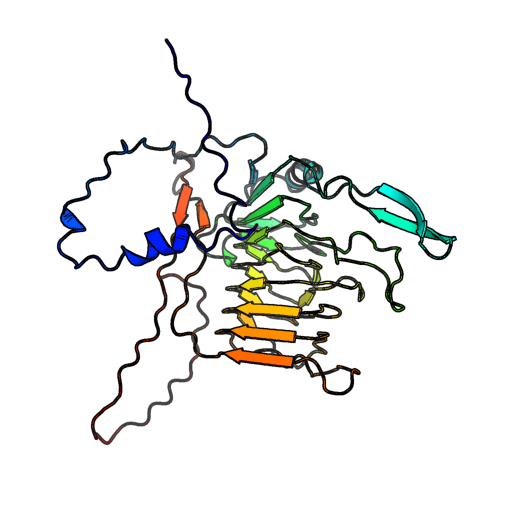122 1.00 79.31 307 PRO A N 1
ATOM 2443 C CA . PRO A 1 307 ? -15.179 0.149 25.167 1.00 79.31 307 PRO A CA 1
ATOM 2444 C C . PRO A 1 307 ? -14.630 -0.219 23.784 1.00 79.31 307 PRO A C 1
ATOM 2446 O O . PRO A 1 307 ? -15.158 -1.102 23.107 1.00 79.31 307 PRO A O 1
ATOM 2449 N N . THR A 1 308 ? -13.532 0.426 23.393 1.00 88.06 308 THR A N 1
ATOM 2450 C CA . THR A 1 308 ? -12.733 0.052 22.219 1.00 88.06 308 THR A CA 1
ATOM 2451 C C . THR A 1 308 ? -12.330 -1.418 22.335 1.00 88.06 308 THR A C 1
ATOM 2453 O O . THR A 1 308 ? -11.711 -1.803 23.326 1.00 88.06 308 THR A O 1
ATOM 2456 N N . LYS A 1 309 ? -12.655 -2.238 21.333 1.00 91.12 309 LYS A N 1
ATOM 2457 C CA . LYS A 1 309 ? -12.282 -3.658 21.303 1.00 91.12 309 LYS A CA 1
ATOM 2458 C C . LYS A 1 309 ? -11.594 -4.020 20.000 1.00 91.12 309 LYS A C 1
ATOM 2460 O O . LYS A 1 309 ? -11.993 -3.555 18.940 1.00 91.12 309 LYS A O 1
ATOM 2465 N N . PHE A 1 310 ? -10.608 -4.898 20.089 1.00 93.31 310 PHE A N 1
ATOM 2466 C CA . PHE A 1 310 ? -9.857 -5.435 18.963 1.00 93.31 310 PHE A CA 1
ATOM 2467 C C . PHE A 1 310 ? -10.103 -6.934 18.821 1.00 93.31 310 PHE A C 1
ATOM 2469 O O . PHE A 1 310 ? -10.333 -7.631 19.812 1.00 93.31 310 PHE A O 1
ATOM 2476 N N . GLU A 1 311 ? -10.029 -7.435 17.595 1.00 92.81 311 GLU A N 1
ATOM 2477 C CA . GLU A 1 311 ? -10.125 -8.860 17.285 1.00 92.81 311 GLU A CA 1
ATOM 2478 C C . GLU A 1 311 ? -9.029 -9.274 16.313 1.00 92.81 311 GLU A C 1
ATOM 2480 O O . GLU A 1 311 ? -8.695 -8.541 15.383 1.00 92.81 311 GLU A O 1
ATOM 2485 N N . LEU A 1 312 ? -8.480 -10.473 16.514 1.00 92.88 312 LEU A N 1
ATOM 2486 C CA . LEU A 1 312 ? -7.618 -11.104 15.526 1.00 92.88 312 LEU A CA 1
ATOM 2487 C C . LEU A 1 312 ? -8.494 -11.903 14.567 1.00 92.88 312 LEU A C 1
ATOM 2489 O O . LEU A 1 312 ? -9.021 -12.960 14.918 1.00 92.88 312 LEU A O 1
ATOM 2493 N N . HIS A 1 313 ? -8.621 -11.416 13.343 1.00 91.38 313 HIS A N 1
ATOM 2494 C CA . HIS A 1 313 ? -9.311 -12.144 12.299 1.00 91.38 313 HIS A CA 1
ATOM 2495 C C . HIS A 1 313 ? -8.348 -13.144 11.652 1.00 91.38 313 HIS A C 1
ATOM 2497 O O . HIS A 1 313 ? -7.275 -12.768 11.174 1.00 91.38 313 HIS A O 1
ATOM 2503 N N . VAL A 1 314 ? -8.721 -14.427 11.653 1.00 95.50 314 VAL A N 1
ATOM 2504 C CA . VAL A 1 314 ? -7.919 -15.538 11.119 1.00 95.50 314 VAL A CA 1
ATOM 2505 C C . VAL A 1 314 ? -8.630 -16.100 9.884 1.00 95.50 314 VAL A C 1
ATOM 2507 O O . VAL A 1 314 ? -9.565 -16.889 10.037 1.00 95.50 314 VAL A O 1
ATOM 2510 N N . PRO A 1 315 ? -8.222 -15.702 8.663 1.00 90.94 315 PRO A N 1
ATOM 2511 C CA . PRO A 1 315 ? -8.846 -16.185 7.438 1.00 90.94 315 PRO A CA 1
ATOM 2512 C C . PRO A 1 315 ? -8.775 -17.708 7.328 1.00 90.94 315 PRO A C 1
ATOM 2514 O O . PRO A 1 315 ? -7.717 -18.311 7.534 1.00 90.94 315 PRO A O 1
ATOM 2517 N N . LYS A 1 316 ? -9.891 -18.338 6.955 1.00 91.75 316 LYS A N 1
ATOM 2518 C CA . LYS A 1 316 ? -9.922 -19.784 6.724 1.00 91.75 316 LYS A CA 1
ATOM 2519 C C . LYS A 1 316 ? -9.163 -20.154 5.442 1.00 91.75 316 LYS A C 1
ATOM 2521 O O . LYS A 1 316 ? -9.173 -19.392 4.471 1.00 91.75 316 LYS A O 1
ATOM 2526 N N . PRO A 1 317 ? -8.540 -21.345 5.389 1.00 90.31 317 PRO A N 1
ATOM 2527 C CA . PRO A 1 317 ? -8.005 -21.881 4.147 1.00 90.31 317 PRO A CA 1
ATOM 2528 C C . PRO A 1 317 ? -9.092 -22.030 3.076 1.00 90.31 317 PRO A C 1
ATOM 2530 O O . PRO A 1 317 ? -10.112 -22.678 3.302 1.00 90.31 317 PRO A O 1
ATOM 2533 N N . ARG A 1 318 ? -8.844 -21.498 1.878 1.00 89.12 318 ARG A N 1
ATOM 2534 C CA . ARG A 1 318 ? -9.624 -21.805 0.673 1.00 89.12 318 ARG A CA 1
ATOM 2535 C C . ARG A 1 318 ? -8.963 -22.981 -0.037 1.00 89.12 318 ARG A C 1
ATOM 2537 O O . ARG A 1 318 ? -7.856 -22.835 -0.551 1.00 89.12 318 ARG A O 1
ATOM 2544 N N . ILE A 1 319 ? -9.621 -24.138 -0.042 1.00 88.38 319 ILE A N 1
ATOM 2545 C CA . ILE A 1 319 ? -9.111 -25.381 -0.639 1.00 88.38 319 ILE A CA 1
ATOM 2546 C C . ILE A 1 319 ? -9.899 -25.695 -1.910 1.00 88.38 319 ILE A C 1
ATOM 2548 O O . ILE A 1 319 ? -11.130 -25.640 -1.928 1.00 88.38 319 ILE A O 1
ATOM 2552 N N . LYS A 1 320 ? -9.193 -26.055 -2.981 1.00 78.50 320 LYS A N 1
ATOM 2553 C CA . LYS A 1 320 ? -9.813 -26.519 -4.219 1.00 78.50 320 LYS A CA 1
ATOM 2554 C C . LYS A 1 320 ? -10.340 -27.946 -4.032 1.00 78.50 320 LYS A C 1
ATOM 2556 O O . LYS A 1 320 ? -9.568 -28.892 -3.897 1.00 78.50 320 LYS A O 1
ATOM 2561 N N . ASN A 1 321 ? -11.660 -28.122 -4.074 1.00 71.50 321 ASN A N 1
ATOM 2562 C CA . ASN A 1 321 ? -12.279 -29.447 -4.021 1.00 71.50 321 ASN A CA 1
ATOM 2563 C C . ASN A 1 321 ? -12.187 -30.141 -5.390 1.00 71.50 321 ASN A C 1
ATOM 2565 O O . ASN A 1 321 ? -12.961 -29.849 -6.298 1.00 71.50 321 ASN A O 1
ATOM 2569 N N . ASN A 1 322 ? -11.270 -31.100 -5.536 1.00 50.38 322 ASN A N 1
ATOM 2570 C CA . ASN A 1 322 ? -11.178 -31.959 -6.722 1.00 50.38 322 ASN A CA 1
ATOM 2571 C C . ASN A 1 322 ? -12.238 -33.079 -6.668 1.00 50.38 322 ASN A C 1
ATOM 2573 O O . ASN A 1 322 ? -11.896 -34.254 -6.529 1.00 50.38 322 ASN A O 1
ATOM 2577 N N . LYS A 1 323 ? -13.535 -32.760 -6.766 1.00 42.97 323 LYS A N 1
ATOM 2578 C CA . LYS A 1 323 ? -14.516 -33.807 -7.095 1.00 42.97 323 LYS A CA 1
ATOM 2579 C C . LYS A 1 323 ? -14.391 -34.123 -8.587 1.00 42.97 323 LYS A C 1
ATOM 2581 O O . LYS A 1 323 ? -14.728 -33.297 -9.426 1.00 42.97 323 LYS A O 1
ATOM 2586 N N . LYS A 1 324 ? -13.879 -35.317 -8.907 1.00 39.09 324 LYS A N 1
ATOM 2587 C CA . LYS A 1 324 ? -14.027 -35.933 -10.233 1.00 39.09 324 LYS A CA 1
ATOM 2588 C C . LYS A 1 324 ? -15.524 -36.087 -10.510 1.00 39.09 324 LYS A C 1
ATOM 2590 O O . LYS A 1 324 ? -16.178 -36.874 -9.828 1.00 39.09 324 LYS A O 1
ATOM 2595 N N . GLU A 1 325 ? -16.050 -35.368 -11.494 1.00 37.75 325 GLU A N 1
ATOM 2596 C CA . GLU A 1 325 ? -17.315 -35.728 -12.136 1.00 37.75 325 GLU A CA 1
ATOM 2597 C C . GLU A 1 325 ? -17.103 -37.050 -12.881 1.00 37.75 325 GLU A C 1
ATOM 2599 O O . GLU A 1 325 ? -16.645 -37.097 -14.019 1.00 37.75 325 GLU A O 1
ATOM 2604 N N . ASN A 1 326 ? -17.371 -38.153 -12.188 1.00 32.06 326 ASN A N 1
ATOM 2605 C CA . ASN A 1 326 ? -17.649 -39.430 -12.819 1.00 32.06 326 ASN A CA 1
ATOM 2606 C C . ASN A 1 326 ? -19.168 -39.544 -12.946 1.00 32.06 326 ASN A C 1
ATOM 2608 O O . ASN A 1 326 ? -19.849 -39.655 -11.928 1.00 32.06 326 ASN A O 1
ATOM 2612 N N . GLY A 1 327 ? -19.673 -39.600 -14.175 1.00 29.58 327 GLY A N 1
ATOM 2613 C CA . GLY A 1 327 ? -21.007 -40.124 -14.453 1.00 29.58 327 GLY A CA 1
ATOM 2614 C C . GLY A 1 327 ? -21.798 -39.280 -15.437 1.00 29.58 327 GLY A C 1
ATOM 2615 O O . GLY A 1 327 ? -22.136 -38.142 -15.145 1.00 29.58 327 GLY A O 1
ATOM 2616 N N . ASN A 1 328 ? -22.100 -39.888 -16.585 1.00 35.22 328 ASN A N 1
ATOM 2617 C CA . ASN A 1 328 ? -23.132 -39.468 -17.522 1.00 35.22 328 ASN A CA 1
ATOM 2618 C C . ASN A 1 328 ? -24.373 -38.936 -16.791 1.00 35.22 328 ASN A C 1
ATOM 2620 O O . ASN A 1 328 ? -25.073 -39.722 -16.158 1.00 35.22 328 ASN A O 1
ATOM 2624 N N . ASP A 1 329 ? -24.708 -37.667 -16.997 1.00 29.09 329 ASP A N 1
ATOM 2625 C CA . ASP A 1 329 ? -26.084 -37.349 -17.343 1.00 29.09 329 ASP A CA 1
ATOM 2626 C C . ASP A 1 329 ? -26.149 -36.124 -18.253 1.00 29.09 329 ASP A C 1
ATOM 2628 O O . ASP A 1 329 ? -25.423 -35.140 -18.106 1.00 29.09 329 ASP A O 1
ATOM 2632 N N . SER A 1 330 ? -26.992 -36.253 -19.265 1.00 31.58 330 SER A N 1
ATOM 2633 C CA . SER A 1 330 ? -27.307 -35.205 -20.221 1.00 31.58 330 SER A CA 1
ATOM 2634 C C . SER A 1 330 ? -28.196 -34.145 -19.571 1.00 31.58 330 SER A C 1
ATOM 2636 O O . SER A 1 330 ? -28.907 -34.433 -18.618 1.00 31.58 330 SER A O 1
ATOM 2638 N N . THR A 1 331 ? -28.223 -32.951 -20.168 1.00 29.28 331 THR A N 1
ATOM 2639 C CA . THR A 1 331 ? -29.096 -31.800 -19.857 1.00 29.28 331 THR A CA 1
ATOM 2640 C C . THR A 1 331 ? -28.693 -30.933 -18.658 1.00 29.28 331 THR A C 1
ATOM 2642 O O . THR A 1 331 ? -29.089 -31.145 -17.522 1.00 29.28 331 THR A O 1
ATOM 2645 N N . THR A 1 332 ? -27.996 -29.826 -18.921 1.00 24.97 332 THR A N 1
ATOM 2646 C CA . THR A 1 332 ? -28.603 -28.484 -19.072 1.00 24.97 332 THR A CA 1
ATOM 2647 C C . THR A 1 332 ? -27.473 -27.460 -19.153 1.00 24.97 332 THR A C 1
ATOM 2649 O O . THR A 1 332 ? -26.667 -27.304 -18.240 1.00 24.97 332 THR A O 1
ATOM 2652 N N . THR A 1 333 ? -27.399 -26.765 -20.282 1.00 31.17 333 THR A N 1
ATOM 2653 C CA . THR A 1 333 ? -26.491 -25.644 -20.505 1.00 31.17 333 THR A CA 1
ATOM 2654 C C . THR A 1 333 ? -26.900 -24.491 -19.592 1.00 31.17 333 THR A C 1
ATOM 2656 O O . THR A 1 333 ? -27.896 -23.821 -19.848 1.00 31.17 333 THR A O 1
ATOM 2659 N N . THR A 1 334 ? -26.117 -24.221 -18.553 1.00 22.84 334 THR A N 1
ATOM 2660 C CA . THR A 1 334 ? -26.161 -22.931 -17.856 1.00 22.84 334 THR A CA 1
ATOM 2661 C C . THR A 1 334 ? -24.752 -22.380 -17.799 1.00 22.84 334 THR A C 1
ATOM 2663 O O . THR A 1 334 ? -23.907 -22.847 -17.043 1.00 22.84 334 THR A O 1
ATOM 2666 N N . SER A 1 335 ? -24.500 -21.392 -18.657 1.00 26.80 335 SER A N 1
ATOM 2667 C CA . SER A 1 335 ? -23.332 -20.530 -18.587 1.00 26.80 335 SER A CA 1
ATOM 2668 C C . SER A 1 335 ? -23.368 -19.765 -17.265 1.00 26.80 335 SER A C 1
ATOM 2670 O O . SER A 1 335 ? -24.109 -18.792 -17.120 1.00 26.80 335 SER A O 1
ATOM 2672 N N . THR A 1 336 ? -22.571 -20.179 -16.291 1.00 22.69 336 THR A N 1
ATOM 2673 C CA . THR A 1 336 ? -22.259 -19.340 -15.136 1.00 22.69 336 THR A CA 1
ATOM 2674 C C . THR A 1 336 ? -21.119 -18.411 -15.517 1.00 22.69 336 THR A C 1
ATOM 2676 O O . THR A 1 336 ? -19.937 -18.698 -15.352 1.00 22.69 336 THR A O 1
ATOM 2679 N N . THR A 1 337 ? -21.509 -17.265 -16.068 1.00 23.34 337 THR A N 1
ATOM 2680 C CA . THR A 1 337 ? -20.709 -16.046 -16.077 1.00 23.34 337 THR A CA 1
ATOM 2681 C C . THR A 1 337 ? -20.259 -15.781 -14.640 1.00 23.34 337 THR A C 1
ATOM 2683 O O . THR A 1 337 ? -21.075 -15.460 -13.779 1.00 23.34 337 THR A O 1
ATOM 2686 N N . ALA A 1 338 ? -18.970 -15.962 -14.359 1.00 25.97 338 ALA A N 1
ATOM 2687 C CA . ALA A 1 338 ? -18.372 -15.627 -13.074 1.00 25.97 338 ALA A CA 1
ATOM 2688 C C . ALA A 1 338 ? -18.247 -14.100 -12.950 1.00 25.97 338 ALA A C 1
ATOM 2690 O O . ALA A 1 338 ? -17.175 -13.523 -13.092 1.00 25.97 338 ALA A O 1
ATOM 2691 N N . THR A 1 339 ? -19.370 -13.435 -12.704 1.00 27.80 339 THR A N 1
ATOM 2692 C CA . THR A 1 339 ? -19.413 -12.111 -12.087 1.00 27.80 339 THR A CA 1
ATOM 2693 C C . THR A 1 339 ? -19.720 -12.318 -10.614 1.00 27.80 339 THR A C 1
ATOM 2695 O O . THR A 1 339 ? -20.882 -12.433 -10.248 1.00 27.80 339 THR A O 1
ATOM 2698 N N . ASN A 1 340 ? -18.682 -12.405 -9.784 1.00 26.81 340 ASN A N 1
ATOM 2699 C CA . ASN A 1 340 ? -18.774 -12.113 -8.355 1.00 26.81 340 ASN A CA 1
ATOM 2700 C C . ASN A 1 340 ? -17.460 -11.476 -7.901 1.00 26.81 340 ASN A C 1
ATOM 2702 O O . ASN A 1 340 ? -16.513 -12.122 -7.458 1.00 26.81 340 ASN A O 1
ATOM 2706 N N . SER A 1 341 ? -17.428 -10.160 -8.082 1.00 33.72 341 SER A N 1
ATOM 2707 C CA . SER A 1 341 ? -16.593 -9.220 -7.356 1.00 33.72 341 SER A CA 1
ATOM 2708 C C . SER A 1 341 ? -17.060 -9.162 -5.899 1.00 33.72 341 SER A C 1
ATOM 2710 O O . SER A 1 341 ? -17.943 -8.380 -5.556 1.00 33.72 341 SER A O 1
ATOM 2712 N N . THR A 1 342 ? -16.467 -9.971 -5.031 1.00 30.69 342 THR A N 1
ATOM 2713 C CA . THR A 1 342 ? -16.561 -9.767 -3.581 1.00 30.69 342 THR A CA 1
ATOM 2714 C C . THR A 1 342 ? -15.229 -10.129 -2.949 1.00 30.69 342 THR A C 1
ATOM 2716 O O . THR A 1 342 ? -14.937 -11.293 -2.697 1.00 30.69 342 THR A O 1
ATOM 2719 N N . ILE A 1 343 ? -14.427 -9.102 -2.658 1.00 38.75 343 ILE A N 1
ATOM 2720 C CA . ILE A 1 343 ? -13.646 -9.105 -1.422 1.00 38.75 343 ILE A CA 1
ATOM 2721 C C . ILE A 1 343 ? -14.682 -8.918 -0.307 1.00 38.75 343 ILE A C 1
ATOM 2723 O O . ILE A 1 343 ? -15.214 -7.832 -0.104 1.00 38.75 343 ILE A O 1
ATOM 2727 N N . GLY A 1 344 ? -15.060 -10.024 0.322 1.00 28.52 344 GLY A N 1
ATOM 2728 C CA . GLY A 1 344 ? -16.094 -10.145 1.350 1.00 28.52 344 GLY A CA 1
ATOM 2729 C C . GLY A 1 344 ? -16.055 -11.568 1.924 1.00 28.52 344 GLY A C 1
ATOM 2730 O O . GLY A 1 344 ? -15.528 -12.447 1.247 1.00 28.52 344 GLY A O 1
ATOM 2731 N N . PRO A 1 345 ? -16.486 -11.765 3.178 1.00 32.62 345 PRO A N 1
ATOM 2732 C CA . PRO A 1 345 ? -15.845 -12.652 4.149 1.00 32.62 345 PRO A CA 1
ATOM 2733 C C . PRO A 1 345 ? -16.194 -14.131 3.958 1.00 32.62 345 PRO A C 1
ATOM 2735 O O . PRO A 1 345 ? -17.285 -14.441 3.495 1.00 32.62 345 PRO A O 1
ATOM 2738 N N . ASP A 1 346 ? -15.295 -15.003 4.423 1.00 30.97 346 ASP A N 1
ATOM 2739 C CA . ASP A 1 346 ? -15.589 -16.375 4.871 1.00 30.97 346 ASP A CA 1
ATOM 2740 C C . ASP A 1 346 ? -14.796 -16.710 6.146 1.00 30.97 346 ASP A C 1
ATOM 2742 O O . ASP A 1 346 ? -13.597 -16.338 6.207 1.00 30.97 346 ASP A O 1
#